Protein AF-0000000081110288 (afdb_homodimer)

Structure (mmCIF, N/CA/C/O backbone):
data_AF-0000000081110288-model_v1
#
loop_
_entity.id
_entity.type
_entity.pdbx_description
1 polymer 'NIPSNAP domain-containing protein'
#
loop_
_atom_site.group_PDB
_atom_site.id
_atom_site.type_symbol
_atom_site.label_atom_id
_atom_site.label_alt_id
_atom_site.label_comp_id
_atom_site.label_asym_id
_atom_site.label_entity_id
_atom_site.label_seq_id
_atom_site.pdbx_PDB_ins_code
_atom_site.Cartn_x
_atom_site.Cartn_y
_atom_site.Cartn_z
_atom_site.occupancy
_atom_site.B_iso_or_equiv
_atom_site.auth_seq_id
_atom_site.auth_comp_id
_atom_site.auth_asym_id
_atom_site.auth_atom_id
_atom_site.pdbx_PDB_model_num
ATOM 1 N N . MET A 1 1 ? -84.812 28.609 28.891 1 31.91 1 MET A N 1
ATOM 2 C CA . MET A 1 1 ? -83.5 28.922 29.422 1 31.91 1 MET A CA 1
ATOM 3 C C . MET A 1 1 ? -82.5 27.766 29.156 1 31.91 1 MET A C 1
ATOM 5 O O . MET A 1 1 ? -82.562 26.766 29.891 1 31.91 1 MET A O 1
ATOM 9 N N . GLN A 1 2 ? -82.312 27.375 27.797 1 31.3 2 GLN A N 1
ATOM 10 C CA . GLN A 1 2 ? -81.875 26.25 27 1 31.3 2 GLN A CA 1
ATOM 11 C C . GLN A 1 2 ? -80.375 25.984 27.234 1 31.3 2 GLN A C 1
ATOM 13 O O . GLN A 1 2 ? -79.625 26.891 27.516 1 31.3 2 GLN A O 1
ATOM 18 N N . PHE A 1 3 ? -80 24.656 27.484 1 33.16 3 PHE A N 1
ATOM 19 C CA . PHE A 1 3 ? -79.125 23.594 27.984 1 33.16 3 PHE A CA 1
ATOM 20 C C . PHE A 1 3 ? -77.938 23.406 27.062 1 33.16 3 PHE A C 1
ATOM 22 O O . PHE A 1 3 ? -77.125 22.5 27.266 1 33.16 3 PHE A O 1
ATOM 29 N N . GLN A 1 4 ? -77.625 24.375 26.125 1 34.06 4 GLN A N 1
ATOM 30 C CA . GLN A 1 4 ? -76.875 23.844 24.953 1 34.06 4 GLN A CA 1
ATOM 31 C C . GLN A 1 4 ? -75.438 23.578 25.281 1 34.06 4 GLN A C 1
ATOM 33 O O . GLN A 1 4 ? -74.562 24.375 24.938 1 34.06 4 GLN A O 1
ATOM 38 N N . THR A 1 5 ? -75.062 23.125 26.562 1 34.72 5 THR A N 1
ATOM 39 C CA . THR A 1 5 ? -73.625 23.391 26.719 1 34.72 5 THR A CA 1
ATOM 40 C C . THR A 1 5 ? -72.812 22.531 25.766 1 34.72 5 THR A C 1
ATOM 42 O O . THR A 1 5 ? -73.062 21.328 25.625 1 34.72 5 THR A O 1
ATOM 45 N N . VAL A 1 6 ? -71.875 23.078 24.922 1 31.52 6 VAL A N 1
ATOM 46 C CA . VAL A 1 6 ? -71 22.938 23.766 1 31.52 6 VAL A CA 1
ATOM 47 C C . VAL A 1 6 ? -69.812 22.062 24.109 1 31.52 6 VAL A C 1
ATOM 49 O O . VAL A 1 6 ? -69.062 21.672 23.234 1 31.52 6 VAL A O 1
ATOM 52 N N . ALA A 1 7 ? -69.5 21.484 25.375 1 31.69 7 ALA A N 1
ATOM 53 C CA . ALA A 1 7 ? -68.062 21.609 25.609 1 31.69 7 ALA A CA 1
ATOM 54 C C . ALA A 1 7 ? -67.312 20.516 24.875 1 31.69 7 ALA A C 1
ATOM 56 O O . ALA A 1 7 ? -67.25 19.375 25.328 1 31.69 7 ALA A O 1
ATOM 57 N N . SER A 1 8 ? -67.75 20 23.594 1 29.94 8 SER A N 1
ATOM 58 C CA . SER A 1 8 ? -67.25 18.656 23.234 1 29.94 8 SER A CA 1
ATOM 59 C C . SER A 1 8 ? -65.75 18.641 23.031 1 29.94 8 SER A C 1
ATOM 61 O O . SER A 1 8 ? -65.125 17.609 23.25 1 29.94 8 SER A O 1
ATOM 63 N N . LEU A 1 9 ? -65 19.734 22.531 1 31.53 9 LEU A N 1
ATOM 64 C CA . LEU A 1 9 ? -64.125 19.312 21.453 1 31.53 9 LEU A CA 1
ATOM 65 C C . LEU A 1 9 ? -62.812 18.766 22.031 1 31.53 9 LEU A C 1
ATOM 67 O O . LEU A 1 9 ? -62.062 19.5 22.688 1 31.53 9 LEU A O 1
ATOM 71 N N . LEU A 1 10 ? -62.812 17.531 22.75 1 28.86 10 LEU A N 1
ATOM 72 C CA . LEU A 1 10 ? -61.594 17.016 23.344 1 28.86 10 LEU A CA 1
ATOM 73 C C . LEU A 1 10 ? -60.5 16.812 22.281 1 28.86 10 LEU A C 1
ATOM 75 O O . LEU A 1 10 ? -60.688 16.016 21.359 1 28.86 10 LEU A O 1
ATOM 79 N N . CYS A 1 11 ? -59.75 17.891 21.969 1 29.97 11 CYS A N 1
ATOM 80 C CA . CYS A 1 11 ? -58.625 17.938 21.016 1 29.97 11 CYS A CA 1
ATOM 81 C C . CYS A 1 11 ? -57.5 17 21.453 1 29.97 11 CYS A C 1
ATOM 83 O O . CYS A 1 11 ? -56.812 17.266 22.422 1 29.97 11 CYS A O 1
ATOM 85 N N . ALA A 1 12 ? -57.781 15.711 21.953 1 30.34 12 ALA A N 1
ATOM 86 C CA . ALA A 1 12 ? -56.562 15.086 22.438 1 30.34 12 ALA A CA 1
ATOM 87 C C . ALA A 1 12 ? -55.5 15.078 21.344 1 30.34 12 ALA A C 1
ATOM 89 O O . ALA A 1 12 ? -55.781 14.711 20.188 1 30.34 12 ALA A O 1
ATOM 90 N N . THR A 1 13 ? -54.438 15.961 21.469 1 27.94 13 THR A N 1
ATOM 91 C CA . THR A 1 13 ? -53.156 16.219 20.797 1 27.94 13 THR A CA 1
ATOM 92 C C . THR A 1 13 ? -52.375 14.914 20.641 1 27.94 13 THR A C 1
ATOM 94 O O . THR A 1 13 ? -52.281 14.117 21.578 1 27.94 13 THR A O 1
ATOM 97 N N . ALA A 1 14 ? -52.406 14.258 19.406 1 31.86 14 ALA A N 1
ATOM 98 C CA . ALA A 1 14 ? -51.594 13.188 18.812 1 31.86 14 ALA A CA 1
ATOM 99 C C . ALA A 1 14 ? -50.094 13.438 19 1 31.86 14 ALA A C 1
ATOM 101 O O . ALA A 1 14 ? -49.531 14.344 18.391 1 31.86 14 ALA A O 1
ATOM 102 N N . SER A 1 15 ? -49.594 13.727 20.266 1 32.75 15 SER A N 1
ATOM 103 C CA . SER A 1 15 ? -48.156 13.961 20.234 1 32.75 15 SER A CA 1
ATOM 104 C C . SER A 1 15 ? -47.406 12.797 19.578 1 32.75 15 SER A C 1
ATOM 106 O O . SER A 1 15 ? -47.5 11.656 20.062 1 32.75 15 SER A O 1
ATOM 108 N N . LEU A 1 16 ? -47.438 12.633 18.172 1 32.12 16 LEU A N 1
ATOM 109 C CA . LEU A 1 16 ? -46.594 11.727 17.438 1 32.12 16 LEU A CA 1
ATOM 110 C C . LEU A 1 16 ? -45.125 11.844 17.906 1 32.12 16 LEU A C 1
ATOM 112 O O . LEU A 1 16 ? -44.531 12.922 17.844 1 32.12 16 LEU A O 1
ATOM 116 N N . PHE A 1 17 ? -44.812 11.234 19.109 1 33.5 17 PHE A N 1
ATOM 117 C CA . PHE A 1 17 ? -43.438 11.086 19.516 1 33.5 17 PHE A CA 1
ATOM 118 C C . PHE A 1 17 ? -42.594 10.555 18.359 1 33.5 17 PHE A C 1
ATOM 120 O O . PHE A 1 17 ? -42.938 9.539 17.75 1 33.5 17 PHE A O 1
ATOM 127 N N . SER A 1 18 ? -42.094 11.531 17.469 1 31.44 18 SER A N 1
ATOM 128 C CA . SER A 1 18 ? -41.062 11.258 16.484 1 31.44 18 SER A CA 1
ATOM 129 C C . SER A 1 18 ? -39.906 10.445 17.094 1 31.44 18 SER A C 1
ATOM 131 O O . SER A 1 18 ? -39.312 10.859 18.078 1 31.44 18 SER A O 1
ATOM 133 N N . GLN A 1 19 ? -40.031 9.102 17.172 1 31.42 19 GLN A N 1
ATOM 134 C CA . GLN A 1 19 ? -38.844 8.297 17.531 1 31.42 19 GLN A CA 1
ATOM 135 C C . GLN A 1 19 ? -37.594 8.781 16.797 1 31.42 19 GLN A C 1
ATOM 137 O O . GLN A 1 19 ? -37.656 9.07 15.602 1 31.42 19 GLN A O 1
ATOM 142 N N . PRO A 1 20 ? -36.656 9.461 17.562 1 31.17 20 PRO A N 1
ATOM 143 C CA . PRO A 1 20 ? -35.375 9.781 16.906 1 31.17 20 PRO A CA 1
ATOM 144 C C . PRO A 1 20 ? -34.875 8.648 16 1 31.17 20 PRO A C 1
ATOM 146 O O . PRO A 1 20 ? -35.156 7.477 16.281 1 31.17 20 PRO A O 1
ATOM 149 N N . ALA A 1 21 ? -34.812 8.836 14.695 1 26.53 21 ALA A N 1
ATOM 150 C CA . ALA A 1 21 ? -34.062 8.062 13.695 1 26.53 21 ALA A CA 1
ATOM 151 C C . ALA A 1 21 ? -32.75 7.516 14.258 1 26.53 21 ALA A C 1
ATOM 153 O O . ALA A 1 21 ? -31.984 8.266 14.852 1 26.53 21 ALA A O 1
ATOM 154 N N . LYS A 1 22 ? -32.656 6.258 14.602 1 27.16 22 LYS A N 1
ATOM 155 C CA . LYS A 1 22 ? -31.438 5.508 14.797 1 27.16 22 LYS A CA 1
ATOM 156 C C . LYS A 1 22 ? -30.375 5.918 13.789 1 27.16 22 LYS A C 1
ATOM 158 O O . LYS A 1 22 ? -30.578 5.812 12.578 1 27.16 22 LYS A O 1
ATOM 163 N N . ALA A 1 23 ? -29.531 6.934 14.148 1 27.45 23 ALA A N 1
ATOM 164 C CA . ALA A 1 23 ? -28.281 7.18 13.438 1 27.45 23 ALA A CA 1
ATOM 165 C C . ALA A 1 23 ? -27.688 5.883 12.891 1 27.45 23 ALA A C 1
ATOM 167 O O . ALA A 1 23 ? -27.422 4.941 13.648 1 27.45 23 ALA A O 1
ATOM 168 N N . GLN A 1 24 ? -28.094 5.496 11.781 1 26.45 24 GLN A N 1
ATOM 169 C CA . GLN A 1 24 ? -27.438 4.441 11.008 1 26.45 24 GLN A CA 1
ATOM 170 C C . GLN A 1 24 ? -25.922 4.52 11.141 1 26.45 24 GLN A C 1
ATOM 172 O O . GLN A 1 24 ? -25.328 5.562 10.859 1 26.45 24 GLN A O 1
ATOM 177 N N . ASP A 1 25 ? -25.312 3.787 12.102 1 28.88 25 ASP A N 1
ATOM 178 C CA . ASP A 1 25 ? -23.891 3.461 12.203 1 28.88 25 ASP A CA 1
ATOM 179 C C . ASP A 1 25 ? -23.281 3.221 10.82 1 28.88 25 ASP A C 1
ATOM 181 O O . ASP A 1 25 ? -23.5 2.172 10.219 1 28.88 25 ASP A O 1
ATOM 185 N N . THR A 1 26 ? -23.547 4.07 9.828 1 30.44 26 THR A N 1
ATOM 186 C CA . THR A 1 26 ? -22.766 4.016 8.594 1 30.44 26 THR A CA 1
ATOM 187 C C . THR A 1 26 ? -21.328 3.592 8.883 1 30.44 26 THR A C 1
ATOM 189 O O . THR A 1 26 ? -20.484 4.426 9.211 1 30.44 26 THR A O 1
ATOM 192 N N . SER A 1 27 ? -21.172 2.631 9.742 1 32.34 27 SER A N 1
ATOM 193 C CA . SER A 1 27 ? -19.891 1.954 9.852 1 32.34 27 SER A CA 1
ATOM 194 C C . SER A 1 27 ? -19.234 1.782 8.477 1 32.34 27 SER A C 1
ATOM 196 O O . SER A 1 27 ? -19.812 1.148 7.59 1 32.34 27 SER A O 1
ATOM 198 N N . SER A 1 28 ? -18.656 2.73 7.844 1 35.66 28 SER A N 1
ATOM 199 C CA . SER A 1 28 ? -17.672 2.619 6.766 1 35.66 28 SER A CA 1
ATOM 200 C C . SER A 1 28 ? -17.062 1.221 6.707 1 35.66 28 SER A C 1
ATOM 202 O O . SER A 1 28 ? -16.5 0.744 7.691 1 35.66 28 SER A O 1
ATOM 204 N N . ALA A 1 29 ? -17.578 0.23 6.012 1 34.69 29 ALA A N 1
ATOM 205 C CA . ALA A 1 29 ? -17.297 -1.163 5.68 1 34.69 29 ALA A CA 1
ATOM 206 C C . ALA A 1 29 ? -15.789 -1.416 5.617 1 34.69 29 ALA A C 1
ATOM 208 O O . ALA A 1 29 ? -15.344 -2.393 5.012 1 34.69 29 ALA A O 1
ATOM 209 N N . ILE A 1 30 ? -14.961 -0.402 5.355 1 39.44 30 ILE A N 1
ATOM 210 C CA . ILE A 1 30 ? -13.625 -0.962 5.531 1 39.44 30 ILE A CA 1
ATOM 211 C C . ILE A 1 30 ? -13.602 -1.858 6.77 1 39.44 30 ILE A C 1
ATOM 213 O O . ILE A 1 30 ? -13.938 -1.419 7.871 1 39.44 30 ILE A O 1
ATOM 217 N N . GLY A 1 31 ? -13.758 -3.178 6.586 1 38.78 31 GLY A N 1
ATOM 218 C CA . GLY A 1 31 ? -13.617 -4.199 7.613 1 38.78 31 GLY A CA 1
ATOM 219 C C . GLY A 1 31 ? -12.766 -3.756 8.789 1 38.78 31 GLY A C 1
ATOM 220 O O . G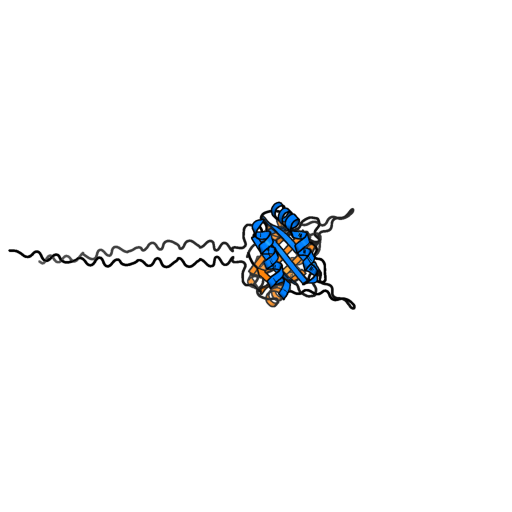LY A 1 31 ? -12.102 -2.717 8.719 1 38.78 31 GLY A O 1
ATOM 221 N N . ASN A 1 32 ? -12.773 -4.688 9.859 1 41.25 32 ASN A N 1
ATOM 222 C CA . ASN A 1 32 ? -12.109 -4.785 11.148 1 41.25 32 ASN A CA 1
ATOM 223 C C . ASN A 1 32 ? -10.648 -4.34 11.07 1 41.25 32 ASN A C 1
ATOM 225 O O . ASN A 1 32 ? -9.93 -4.727 10.148 1 41.25 32 ASN A O 1
ATOM 229 N N . VAL A 1 33 ? -10.117 -3.396 11.539 1 44.41 33 VAL A N 1
ATOM 230 C CA . VAL A 1 33 ? -8.836 -3.035 12.148 1 44.41 33 VAL A CA 1
ATOM 231 C C . VAL A 1 33 ? -8.125 -4.293 12.633 1 44.41 33 VAL A C 1
ATOM 233 O O . VAL A 1 33 ? -8.727 -5.145 13.297 1 44.41 33 VAL A O 1
ATOM 236 N N . GLY A 1 34 ? -7.188 -4.648 11.922 1 57 34 GLY A N 1
ATOM 237 C CA . GLY A 1 34 ? -6.219 -5.656 12.336 1 57 34 GLY A CA 1
ATOM 238 C C . GLY A 1 34 ? -6.102 -6.809 11.352 1 57 34 GLY A C 1
ATOM 239 O O . GLY A 1 34 ? -5.707 -7.914 11.727 1 57 34 GLY A O 1
ATOM 240 N N . ASP A 1 35 ? -6.582 -6.449 10.078 1 78.38 35 ASP A N 1
ATOM 241 C CA . ASP A 1 35 ? -6.543 -7.555 9.133 1 78.38 35 ASP A CA 1
ATOM 242 C C . ASP A 1 35 ? -5.137 -7.754 8.578 1 78.38 35 ASP A C 1
ATOM 244 O O . ASP A 1 35 ? -4.445 -6.785 8.25 1 78.38 35 ASP A O 1
ATOM 248 N N . TRP A 1 36 ? -4.766 -8.953 8.734 1 94 36 TRP A N 1
ATOM 249 C CA . TRP A 1 36 ? -3.514 -9.398 8.133 1 94 36 TRP A CA 1
ATOM 250 C C . TRP A 1 36 ? -3.598 -9.375 6.609 1 94 36 TRP A C 1
ATOM 252 O O . TRP A 1 36 ? -4.656 -9.641 6.039 1 94 36 TRP A O 1
ATOM 262 N N . PHE A 1 37 ? -2.479 -8.914 5.98 1 96.44 37 PHE A N 1
ATOM 263 C CA . PHE A 1 37 ? -2.453 -8.969 4.523 1 96.44 37 PHE A CA 1
ATOM 264 C C . PHE A 1 37 ? -1.075 -9.383 4.02 1 96.44 37 PHE A C 1
ATOM 266 O O . PHE A 1 37 ? -0.078 -9.234 4.727 1 96.44 37 PHE A O 1
ATOM 273 N N . SER A 1 38 ? -1.078 -10.016 2.871 1 96.56 38 SER A N 1
ATOM 274 C CA . SER A 1 38 ? 0.112 -10.148 2.037 1 96.56 38 SER A CA 1
ATOM 275 C C . SER A 1 38 ? 0.165 -9.062 0.972 1 96.56 38 SER A C 1
ATOM 277 O O . SER A 1 38 ? -0.812 -8.836 0.255 1 96.56 38 SER A O 1
ATOM 279 N N . MET A 1 39 ? 1.271 -8.406 0.932 1 97.38 39 MET A N 1
ATOM 280 C CA . MET A 1 39 ? 1.494 -7.34 -0.043 1 97.38 39 MET A CA 1
ATOM 281 C C . MET A 1 39 ? 2.449 -7.801 -1.14 1 97.38 39 MET A C 1
ATOM 283 O O . MET A 1 39 ? 3.586 -8.18 -0.857 1 97.38 39 MET A O 1
ATOM 287 N N . VAL A 1 40 ? 1.951 -7.805 -2.377 1 98.06 40 VAL A N 1
ATOM 288 C CA . VAL A 1 40 ? 2.758 -8.133 -3.547 1 98.06 40 VAL A CA 1
ATOM 289 C C . VAL A 1 40 ? 3.027 -6.875 -4.363 1 98.06 40 VAL A C 1
ATOM 291 O O . VAL A 1 40 ? 2.096 -6.145 -4.711 1 98.06 40 VAL A O 1
ATOM 294 N N . VAL A 1 41 ? 4.348 -6.66 -4.645 1 98.12 41 VAL A N 1
ATOM 295 C CA . VAL A 1 41 ? 4.695 -5.441 -5.363 1 98.12 41 VAL A CA 1
ATOM 296 C C . VAL A 1 41 ? 5.457 -5.789 -6.641 1 98.12 41 VAL A C 1
ATOM 298 O O . VAL A 1 41 ? 6.309 -6.684 -6.637 1 98.12 41 VAL A O 1
ATOM 301 N N . TYR A 1 42 ? 5.117 -5.102 -7.754 1 98.38 42 TYR A N 1
ATOM 302 C CA . TYR A 1 42 ? 5.793 -5.344 -9.023 1 98.38 42 TYR A CA 1
ATOM 303 C C . TYR A 1 42 ? 6.727 -4.191 -9.375 1 98.38 42 TYR A C 1
ATOM 305 O O . TYR A 1 42 ? 6.273 -3.076 -9.641 1 98.38 42 TYR A O 1
ATOM 313 N N . PRO A 1 43 ? 7.984 -4.508 -9.422 1 97.44 43 PRO A N 1
ATOM 314 C CA . PRO A 1 43 ? 8.969 -3.451 -9.656 1 97.44 43 PRO A CA 1
ATOM 315 C C . PRO A 1 43 ? 8.75 -2.727 -10.984 1 97.44 43 PRO A C 1
ATOM 317 O O . PRO A 1 43 ? 8.336 -3.346 -11.969 1 97.44 43 PRO A O 1
ATOM 320 N N . GLN A 1 44 ? 9.023 -1.465 -10.938 1 96.62 44 GLN A N 1
ATOM 321 C CA . GLN A 1 44 ? 8.984 -0.585 -12.102 1 96.62 44 GLN A CA 1
ATOM 322 C C . GLN A 1 44 ? 10.383 -0.103 -12.477 1 96.62 44 GLN A C 1
ATOM 324 O O . GLN A 1 44 ? 11.023 0.606 -11.703 1 96.62 44 GLN A O 1
ATOM 329 N N . ILE A 1 45 ? 10.805 -0.527 -13.578 1 94.25 45 ILE A N 1
ATOM 330 C CA . ILE A 1 45 ? 12.133 -0.187 -14.07 1 94.25 45 ILE A CA 1
ATOM 331 C C . ILE A 1 45 ? 12.023 0.496 -15.43 1 94.25 45 ILE A C 1
ATOM 333 O O . ILE A 1 45 ? 11.422 -0.049 -16.359 1 94.25 45 ILE A O 1
ATOM 337 N N . HIS A 1 46 ? 12.516 1.717 -15.492 1 93 46 HIS A N 1
ATOM 338 C CA . HIS A 1 46 ? 12.617 2.469 -16.734 1 93 46 HIS A CA 1
ATOM 339 C C . HIS A 1 46 ? 14 3.104 -16.891 1 93 46 HIS A C 1
ATOM 341 O O . HIS A 1 46 ? 14.336 4.039 -16.156 1 93 46 HIS A O 1
ATOM 347 N N . ASN A 1 47 ? 14.703 2.561 -17.719 1 92.06 47 ASN A N 1
ATOM 348 C CA . ASN A 1 47 ? 15.992 3.174 -18.047 1 92.06 47 ASN A CA 1
ATOM 349 C C . ASN A 1 47 ? 16.297 3.1 -19.531 1 92.06 47 ASN A C 1
ATOM 351 O O . ASN A 1 47 ? 15.406 2.797 -20.344 1 92.06 47 ASN A O 1
ATOM 355 N N . GLU A 1 48 ? 17.562 3.516 -19.969 1 93.12 48 GLU A N 1
ATOM 356 C CA . GLU A 1 48 ? 17.906 3.678 -21.375 1 93.12 48 GLU A CA 1
ATOM 357 C C . GLU A 1 48 ? 17.797 2.354 -22.125 1 93.12 48 GLU A C 1
ATOM 359 O O . GLU A 1 48 ? 17.469 2.334 -23.312 1 93.12 48 GLU A O 1
ATOM 364 N N . THR A 1 49 ? 17.891 1.231 -21.469 1 94.94 49 THR A N 1
ATOM 365 C CA . THR A 1 49 ? 18.031 -0.038 -22.172 1 94.94 49 THR A CA 1
ATOM 366 C C . THR A 1 49 ? 16.906 -1 -21.781 1 94.94 49 THR A C 1
ATOM 368 O O . THR A 1 49 ? 16.766 -2.061 -22.391 1 94.94 49 THR A O 1
ATOM 371 N N . TYR A 1 50 ? 16.219 -0.593 -20.766 1 94.75 50 TYR A N 1
ATOM 372 C CA . TYR A 1 50 ? 15.258 -1.578 -20.266 1 94.75 50 TYR A CA 1
ATOM 373 C C . TYR A 1 50 ? 14.008 -0.899 -19.719 1 94.75 50 TYR A C 1
ATOM 375 O O . TYR A 1 50 ? 14.102 0.115 -19.016 1 94.75 50 TYR A O 1
ATOM 383 N N . ASP A 1 51 ? 12.797 -1.452 -20.109 1 96.19 51 ASP A N 1
ATOM 384 C CA . ASP A 1 51 ? 11.508 -1.07 -19.547 1 96.19 51 ASP A CA 1
ATOM 385 C C . ASP A 1 51 ? 10.75 -2.293 -19.031 1 96.19 51 ASP A C 1
ATOM 387 O O . ASP A 1 51 ? 10.453 -3.213 -19.797 1 96.19 51 ASP A O 1
ATOM 391 N N . SER A 1 52 ? 10.516 -2.271 -17.766 1 97.38 52 SER A N 1
ATOM 392 C CA . SER A 1 52 ? 9.664 -3.342 -17.266 1 97.38 52 SER A CA 1
ATOM 393 C C . SER A 1 52 ? 8.258 -3.256 -17.844 1 97.38 52 SER A C 1
ATOM 395 O O . SER A 1 52 ? 7.797 -2.174 -18.203 1 97.38 52 SER A O 1
ATOM 397 N N . THR A 1 53 ? 7.621 -4.406 -17.969 1 97.19 53 THR A N 1
ATOM 398 C CA . THR A 1 53 ? 6.262 -4.445 -18.5 1 97.19 53 THR A CA 1
ATOM 399 C C . THR A 1 53 ? 5.316 -5.117 -17.5 1 97.19 53 THR A C 1
ATOM 401 O O . THR A 1 53 ? 5.738 -5.949 -16.703 1 97.19 53 THR A O 1
ATOM 404 N N . PHE A 1 54 ? 4.105 -4.703 -17.641 1 98.12 54 PHE A N 1
ATOM 405 C CA . PHE A 1 54 ? 3.035 -5.289 -16.844 1 98.12 54 PHE A CA 1
ATOM 406 C C . PHE A 1 54 ? 1.725 -5.301 -17.625 1 98.12 54 PHE A C 1
ATOM 408 O O . PHE A 1 54 ? 1.238 -4.25 -18.047 1 98.12 54 PHE A O 1
ATOM 415 N N . ASN A 1 55 ? 1.118 -6.461 -17.734 1 98.5 55 ASN A N 1
ATOM 416 C CA . ASN A 1 55 ? -0.165 -6.621 -18.406 1 98.5 55 ASN A CA 1
ATOM 417 C C . ASN A 1 55 ? -1.328 -6.566 -17.422 1 98.5 55 ASN A C 1
ATOM 419 O O . ASN A 1 55 ? -1.797 -7.605 -16.953 1 98.5 55 ASN A O 1
ATOM 423 N N . MET A 1 56 ? -1.808 -5.395 -17.25 1 97.62 56 MET A N 1
ATOM 424 C CA . MET A 1 56 ? -2.834 -5.172 -16.234 1 97.62 56 MET A CA 1
ATOM 425 C C . MET A 1 56 ? -4.137 -5.863 -16.625 1 97.62 56 MET A C 1
ATOM 427 O O . MET A 1 56 ? -4.852 -6.375 -15.758 1 97.62 56 MET A O 1
ATOM 431 N N . ASP A 1 57 ? -4.477 -5.828 -17.875 1 97.69 57 ASP A N 1
ATOM 432 C CA . ASP A 1 57 ? -5.719 -6.465 -18.312 1 97.69 57 ASP A CA 1
ATOM 433 C C . ASP A 1 57 ? -5.734 -7.945 -17.938 1 97.69 57 ASP A C 1
ATOM 435 O O . ASP A 1 57 ? -6.68 -8.422 -17.297 1 97.69 57 ASP A O 1
ATOM 439 N N . TYR A 1 58 ? -4.703 -8.602 -18.281 1 98.38 58 TYR A N 1
ATOM 440 C CA . TYR A 1 58 ? -4.609 -10.016 -17.922 1 98.38 58 TYR A CA 1
ATOM 441 C C . TYR A 1 58 ? -4.617 -10.203 -16.406 1 98.38 58 TYR A C 1
ATOM 443 O O . TYR A 1 58 ? -5.316 -11.07 -15.891 1 98.38 58 TYR A O 1
ATOM 451 N N . TYR A 1 59 ? -3.824 -9.391 -15.766 1 98.31 59 TYR A N 1
ATOM 452 C CA . TYR A 1 59 ? -3.664 -9.516 -14.32 1 98.31 59 TYR A CA 1
ATOM 453 C C . TYR A 1 59 ? -4.996 -9.32 -13.609 1 98.31 59 TYR A C 1
ATOM 455 O O . TYR A 1 59 ? -5.387 -10.141 -12.773 1 98.31 59 TYR A O 1
ATOM 463 N N . SER A 1 60 ? -5.746 -8.312 -13.93 1 97.25 60 SER A N 1
ATOM 464 C CA . SER A 1 60 ? -6.969 -7.949 -13.219 1 97.25 60 SER A CA 1
ATOM 465 C C . SER A 1 60 ? -8.133 -8.836 -13.641 1 97.25 60 SER A C 1
ATOM 467 O O . SER A 1 60 ? -9.031 -9.109 -12.836 1 97.25 60 SER A O 1
ATOM 469 N N . GLN A 1 61 ? -8.109 -9.312 -14.812 1 97.38 61 GLN A N 1
ATOM 470 C CA . GLN A 1 61 ? -9.297 -10 -15.328 1 97.38 61 GLN A CA 1
ATOM 471 C C . GLN A 1 61 ? -9.133 -11.516 -15.266 1 97.38 61 GLN A C 1
ATOM 473 O O . GLN A 1 61 ? -10.117 -12.25 -15.281 1 97.38 61 GLN A O 1
ATOM 478 N N . GLN A 1 62 ? -7.906 -11.977 -15.18 1 97.88 62 GLN A N 1
ATOM 479 C CA . GLN A 1 62 ? -7.68 -13.414 -15.227 1 97.88 62 GLN A CA 1
ATOM 480 C C . GLN A 1 62 ? -6.84 -13.875 -14.031 1 97.88 62 GLN A C 1
ATOM 482 O O . GLN A 1 62 ? -7.289 -14.703 -13.234 1 97.88 62 GLN A O 1
ATOM 487 N N . GLN A 1 63 ? -5.715 -13.289 -13.867 1 98.44 63 GLN A N 1
ATOM 488 C CA . GLN A 1 63 ? -4.766 -13.789 -12.875 1 98.44 63 GLN A CA 1
ATOM 489 C C . GLN A 1 63 ? -5.344 -13.688 -11.461 1 98.44 63 GLN A C 1
ATOM 491 O O . GLN A 1 63 ? -5.402 -14.68 -10.734 1 98.44 63 GLN A O 1
ATOM 496 N N . MET A 1 64 ? -5.801 -12.516 -11.109 1 97.94 64 MET A N 1
ATOM 497 C CA . MET A 1 64 ? -6.23 -12.32 -9.734 1 97.94 64 MET A CA 1
ATOM 498 C C . MET A 1 64 ? -7.535 -13.055 -9.461 1 97.94 64 MET A C 1
ATOM 500 O O . MET A 1 64 ? -7.691 -13.688 -8.414 1 97.94 64 MET A O 1
ATOM 504 N N . PRO A 1 65 ? -8.523 -13.039 -10.352 1 98.06 65 PRO A N 1
ATOM 505 C CA . PRO A 1 65 ? -9.703 -13.867 -10.117 1 98.06 65 PRO A CA 1
ATOM 506 C C . PRO A 1 65 ? -9.375 -15.352 -9.984 1 98.06 65 PRO A C 1
ATOM 508 O O . PRO A 1 65 ? -9.969 -16.047 -9.164 1 98.06 65 PRO A O 1
ATOM 511 N N . TRP A 1 66 ? -8.453 -15.766 -10.758 1 98.44 66 TRP A N 1
ATOM 512 C CA . TRP A 1 66 ? -8.016 -17.156 -10.664 1 98.44 66 TRP A CA 1
ATOM 513 C C . TRP A 1 66 ? -7.375 -17.438 -9.312 1 98.44 66 TRP A C 1
ATOM 515 O O . TRP A 1 66 ? -7.723 -18.422 -8.641 1 98.44 66 TRP A O 1
ATOM 525 N N . ILE A 1 67 ? -6.465 -16.625 -8.828 1 98.44 67 ILE A N 1
ATOM 526 C CA . ILE A 1 67 ? -5.824 -16.781 -7.523 1 98.44 67 ILE A CA 1
ATOM 527 C C . ILE A 1 67 ? -6.887 -16.781 -6.426 1 98.44 67 ILE A C 1
ATOM 529 O O . ILE A 1 67 ? -6.828 -17.609 -5.504 1 98.44 67 ILE A O 1
ATOM 533 N N . TYR A 1 68 ? -7.805 -15.891 -6.574 1 97.19 68 TYR A N 1
ATOM 534 C CA . TYR A 1 68 ? -8.867 -15.836 -5.578 1 97.19 68 TYR A CA 1
ATOM 535 C C . TYR A 1 68 ? -9.641 -17.156 -5.539 1 97.19 68 TYR A C 1
ATOM 537 O O . TYR A 1 68 ? -9.961 -17.656 -4.461 1 97.19 68 TYR A O 1
ATOM 545 N N . SER A 1 69 ? -9.93 -17.688 -6.688 1 98 69 SER A N 1
ATOM 546 C CA . SER A 1 69 ? -10.656 -18.938 -6.742 1 98 69 SER A CA 1
ATOM 547 C C . SER A 1 69 ? -9.875 -20.062 -6.07 1 98 69 SER A C 1
ATOM 549 O O . SER A 1 69 ? -10.461 -20.969 -5.461 1 98 69 SER A O 1
ATOM 551 N N . LEU A 1 70 ? -8.586 -20.016 -6.141 1 98.19 70 LEU A N 1
ATOM 552 C CA . LEU A 1 70 ? -7.727 -21.031 -5.531 1 98.19 70 LEU A CA 1
ATOM 553 C C . LEU A 1 70 ? -7.645 -20.828 -4.023 1 98.19 70 LEU A C 1
ATOM 555 O O . LEU A 1 70 ? -7.59 -21.812 -3.266 1 98.19 70 LEU A O 1
ATOM 559 N N . TRP A 1 71 ? -7.66 -19.594 -3.525 1 97.94 71 TRP A N 1
ATOM 560 C CA . TRP A 1 71 ? -7.227 -19.312 -2.16 1 97.94 71 TRP A CA 1
ATOM 561 C C . TRP A 1 71 ? -8.414 -18.969 -1.269 1 97.94 71 TRP A C 1
ATOM 563 O O . TRP A 1 71 ? -8.305 -18.969 -0.041 1 97.94 71 TRP A O 1
ATOM 573 N N . GLU A 1 72 ? -9.562 -18.734 -1.863 1 97.12 72 GLU A N 1
ATOM 574 C CA . GLU A 1 72 ? -10.758 -18.5 -1.061 1 97.12 72 GLU A CA 1
ATOM 575 C C . GLU A 1 72 ? -11.031 -19.656 -0.11 1 97.12 72 GLU A C 1
ATOM 577 O O . GLU A 1 72 ? -11.336 -19.453 1.064 1 97.12 72 GLU A O 1
ATOM 582 N N . PRO A 1 73 ? -10.867 -20.828 -0.557 1 98.19 73 PRO A N 1
ATOM 583 C CA . PRO A 1 73 ? -11.094 -21.953 0.357 1 98.19 73 PRO A CA 1
ATOM 584 C C . PRO A 1 73 ? -10.117 -21.953 1.536 1 98.19 73 PRO A C 1
ATOM 586 O O . PRO A 1 73 ? -10.375 -22.625 2.547 1 98.19 73 PRO A O 1
ATOM 589 N N . PHE A 1 74 ? -9 -21.328 1.428 1 97.75 74 PHE A N 1
ATOM 590 C CA . PHE A 1 74 ? -8.016 -21.266 2.498 1 97.75 74 PHE A CA 1
ATOM 591 C C . PHE A 1 74 ? -8.258 -20.047 3.381 1 97.75 74 PHE A C 1
ATOM 593 O O . PHE A 1 74 ? -7.488 -19.781 4.309 1 97.75 74 PHE A O 1
ATOM 600 N N . GLY A 1 75 ? -9.289 -19.188 3.014 1 96 75 GLY A N 1
ATOM 601 C CA . GLY A 1 75 ? -9.664 -18.094 3.896 1 96 75 GLY A CA 1
ATOM 602 C C . GLY A 1 75 ? -9.375 -16.734 3.307 1 96 75 GLY A C 1
ATOM 603 O O . GLY A 1 75 ? -9.492 -15.711 3.994 1 96 75 GLY A O 1
ATOM 604 N N . MET A 1 76 ? -8.922 -16.703 2.094 1 95.69 76 MET A N 1
ATOM 605 C CA . MET A 1 76 ? -8.742 -15.383 1.495 1 95.69 76 MET A CA 1
ATOM 606 C C . MET A 1 76 ? -10.055 -14.609 1.476 1 95.69 76 MET A C 1
ATOM 608 O O . MET A 1 76 ? -11.07 -15.117 1.007 1 95.69 76 MET A O 1
ATOM 612 N N . LYS A 1 77 ? -9.953 -13.344 1.92 1 94.06 77 LYS A N 1
ATOM 613 C CA . LYS A 1 77 ? -11.156 -12.531 2.084 1 94.06 77 LYS A CA 1
ATOM 614 C C . LYS A 1 77 ? -11.367 -11.617 0.88 1 94.06 77 LYS A C 1
ATOM 616 O O . LYS A 1 77 ? -12.492 -11.172 0.62 1 94.06 77 LYS A O 1
ATOM 621 N N . GLY A 1 78 ? -10.336 -11.312 0.211 1 94.38 78 GLY A N 1
ATOM 622 C CA . GLY A 1 78 ? -10.367 -10.391 -0.915 1 94.38 78 GLY A CA 1
ATOM 623 C C . GLY A 1 78 ? -9.008 -9.82 -1.257 1 94.38 78 GLY A C 1
ATOM 624 O O . GLY A 1 78 ? -7.988 -10.266 -0.722 1 94.38 78 GLY A O 1
ATOM 625 N N . TYR A 1 79 ? -9.039 -8.945 -2.23 1 94.56 79 TYR A N 1
ATOM 626 C CA . TYR A 1 79 ? -7.805 -8.312 -2.666 1 94.56 79 TYR A CA 1
ATOM 627 C C . TYR A 1 79 ? -8.07 -6.918 -3.211 1 94.56 79 TYR A C 1
ATOM 629 O O . TYR A 1 79 ? -9.203 -6.586 -3.562 1 94.56 79 TYR A O 1
ATOM 637 N N . THR A 1 80 ? -7.082 -6.129 -3.184 1 93.19 80 THR A N 1
ATOM 638 C CA . THR A 1 80 ? -7.062 -4.812 -3.809 1 93.19 80 THR A CA 1
ATOM 639 C C . THR A 1 80 ? -5.871 -4.676 -4.75 1 93.19 80 THR A C 1
ATOM 641 O O . THR A 1 80 ? -4.762 -5.102 -4.422 1 93.19 80 THR A O 1
ATOM 644 N N . ILE A 1 81 ? -6.125 -4.152 -5.941 1 95.94 81 ILE A N 1
ATOM 645 C CA . ILE A 1 81 ? -5.086 -3.809 -6.902 1 95.94 81 ILE A CA 1
ATOM 646 C C . ILE A 1 81 ? -4.953 -2.289 -7 1 95.94 81 ILE A C 1
ATOM 648 O O . ILE A 1 81 ? -5.938 -1.59 -7.25 1 95.94 81 ILE A O 1
ATOM 652 N N . THR A 1 82 ? -3.75 -1.824 -6.793 1 95.62 82 THR A N 1
ATOM 653 C CA . THR A 1 82 ? -3.469 -0.405 -6.977 1 95.62 82 THR A CA 1
ATOM 654 C C . THR A 1 82 ? -2.35 -0.202 -7.996 1 95.62 82 THR A C 1
ATOM 656 O O . THR A 1 82 ? -1.479 -1.062 -8.148 1 95.62 82 THR A O 1
ATOM 659 N N . THR A 1 83 ? -2.412 0.952 -8.719 1 96.56 83 THR A N 1
ATOM 660 C CA . THR A 1 83 ? -1.367 1.338 -9.656 1 96.56 83 THR A CA 1
ATOM 661 C C . THR A 1 83 ? -0.67 2.615 -9.195 1 96.56 83 THR A C 1
ATOM 663 O O . THR A 1 83 ? -1.291 3.477 -8.57 1 96.56 83 THR A O 1
ATOM 666 N N . LEU A 1 84 ? 0.624 2.664 -9.461 1 97.06 84 LEU A N 1
ATOM 667 C CA . LEU A 1 84 ? 1.418 3.828 -9.086 1 97.06 84 LEU A CA 1
ATOM 668 C C . LEU A 1 84 ? 1.978 4.527 -10.32 1 97.06 84 LEU A C 1
ATOM 670 O O . LEU A 1 84 ? 2.062 3.926 -11.398 1 97.06 84 LEU A O 1
ATOM 674 N N . GLY A 1 85 ? 2.301 5.785 -10.141 1 94.5 85 GLY A N 1
ATOM 675 C CA . GLY A 1 85 ? 2.875 6.566 -11.219 1 94.5 85 GLY A CA 1
ATOM 676 C C . GLY A 1 85 ? 4.277 6.129 -11.594 1 94.5 85 GLY A C 1
ATOM 677 O O . GLY A 1 85 ? 4.879 5.301 -10.906 1 94.5 85 GLY A O 1
ATOM 678 N N . LEU A 1 86 ? 4.84 6.742 -12.617 1 91.12 86 LEU A N 1
ATOM 679 C CA . LEU A 1 86 ? 6.098 6.32 -13.219 1 91.12 86 LEU A CA 1
ATOM 680 C C . LEU A 1 86 ? 7.273 6.629 -12.297 1 91.12 86 LEU A C 1
ATOM 682 O O . LEU A 1 86 ? 8.344 6.035 -12.438 1 91.12 86 LEU A O 1
ATOM 686 N N . ASP A 1 87 ? 7.121 7.527 -11.375 1 93 87 ASP A N 1
ATOM 687 C CA . ASP A 1 87 ? 8.219 7.922 -10.492 1 93 87 ASP A CA 1
ATOM 688 C C . ASP A 1 87 ? 8.328 6.977 -9.297 1 93 87 ASP A C 1
ATOM 690 O O . ASP A 1 87 ? 9.289 7.051 -8.531 1 93 87 ASP A O 1
ATOM 694 N N . ALA A 1 88 ? 7.402 6.098 -9.156 1 96.31 88 ALA A N 1
ATOM 695 C CA . ALA A 1 88 ? 7.398 5.152 -8.039 1 96.31 88 ALA A CA 1
ATOM 696 C C . ALA A 1 88 ? 8.273 3.941 -8.352 1 96.31 88 ALA A C 1
ATOM 698 O O . ALA A 1 88 ? 8.477 3.592 -9.516 1 96.31 88 ALA A O 1
ATOM 699 N N . PRO A 1 89 ? 8.781 3.266 -7.281 1 96.5 89 PRO A N 1
ATOM 700 C CA . PRO A 1 89 ? 9.609 2.076 -7.504 1 96.5 89 PRO A CA 1
ATOM 701 C C . PRO A 1 89 ? 8.789 0.865 -7.949 1 96.5 89 PRO A C 1
ATOM 703 O O . PRO A 1 89 ? 9.352 -0.122 -8.43 1 96.5 89 PRO A O 1
ATOM 706 N N . TYR A 1 90 ? 7.523 0.953 -7.773 1 97.75 90 TYR A N 1
ATOM 707 C CA . TYR A 1 90 ? 6.617 -0.12 -8.164 1 97.75 90 TYR A CA 1
ATOM 708 C C . TYR A 1 90 ? 5.523 0.4 -9.094 1 97.75 90 TYR A C 1
ATOM 710 O O . TYR A 1 90 ? 5.113 1.557 -8.984 1 97.75 90 TYR A O 1
ATOM 718 N N . SER A 1 91 ? 5.082 -0.463 -9.984 1 97.56 91 SER A N 1
ATOM 719 C CA . SER A 1 91 ? 3.992 -0.081 -10.875 1 97.56 91 SER A CA 1
ATOM 720 C C . SER A 1 91 ? 2.643 -0.527 -10.328 1 97.56 91 SER A C 1
ATOM 722 O O . SER A 1 91 ? 1.632 0.152 -10.516 1 97.56 91 SER A O 1
ATOM 724 N N . VAL A 1 92 ? 2.668 -1.689 -9.719 1 98 92 VAL A N 1
ATOM 725 C CA . VAL A 1 92 ? 1.452 -2.305 -9.188 1 98 92 VAL A CA 1
ATOM 726 C C . VAL A 1 92 ? 1.699 -2.807 -7.77 1 98 92 VAL A C 1
ATOM 728 O O . VAL A 1 92 ? 2.746 -3.395 -7.484 1 98 92 VAL A O 1
ATOM 731 N N . VAL A 1 93 ? 0.785 -2.504 -6.852 1 97.75 93 VAL A N 1
ATOM 732 C CA . VAL A 1 93 ? 0.734 -3.047 -5.5 1 97.75 93 VAL A CA 1
ATOM 733 C C . VAL A 1 93 ? -0.581 -3.793 -5.293 1 97.75 93 VAL A C 1
ATOM 735 O O . VAL A 1 93 ? -1.66 -3.223 -5.465 1 97.75 93 VAL A O 1
ATOM 738 N N . THR A 1 94 ? -0.474 -5.027 -4.953 1 97.06 94 THR A N 1
ATOM 739 C CA . THR A 1 94 ? -1.653 -5.852 -4.711 1 97.06 94 THR A CA 1
ATOM 740 C C . THR A 1 94 ? -1.684 -6.336 -3.264 1 97.06 94 THR A C 1
ATOM 742 O O . THR A 1 94 ? -0.691 -6.867 -2.76 1 97.06 94 THR A O 1
ATOM 745 N N . TYR A 1 95 ? -2.77 -6.094 -2.639 1 95.25 95 TYR A N 1
ATOM 746 C CA . TYR A 1 95 ? -3.01 -6.598 -1.291 1 95.25 95 TYR A CA 1
ATOM 747 C C . TYR A 1 95 ? -3.918 -7.82 -1.321 1 95.25 95 TYR A C 1
ATOM 749 O O . TYR A 1 95 ? -4.977 -7.801 -1.952 1 95.25 95 TYR A O 1
ATOM 757 N N . LEU A 1 96 ? -3.459 -8.836 -0.655 1 96.38 96 LEU A N 1
ATOM 758 C CA . LEU A 1 96 ? -4.246 -10.047 -0.438 1 96.38 96 LEU A CA 1
ATOM 759 C C . LEU A 1 96 ? -4.629 -10.188 1.031 1 96.38 96 LEU A C 1
ATOM 761 O O . LEU A 1 96 ? -3.76 -10.328 1.895 1 96.38 96 LEU A O 1
ATOM 765 N N . TYR A 1 97 ? -5.906 -10.266 1.285 1 94.44 97 TYR A N 1
ATOM 766 C CA . TYR A 1 97 ? -6.371 -10.156 2.664 1 94.44 97 TYR A CA 1
ATOM 767 C C . TYR A 1 97 ? -6.762 -11.523 3.219 1 94.44 97 TYR A C 1
ATOM 769 O O . TYR A 1 97 ? -7.527 -12.258 2.592 1 94.44 97 TYR A O 1
ATOM 777 N N . PHE A 1 98 ? -6.191 -11.766 4.398 1 94.94 98 PHE A N 1
ATOM 778 C CA . PHE A 1 98 ? -6.488 -12.953 5.199 1 94.94 98 PHE A CA 1
ATOM 779 C C . PHE A 1 98 ? -6.73 -12.57 6.656 1 94.94 98 PHE A C 1
ATOM 781 O O . PHE A 1 98 ? -6.441 -11.445 7.066 1 94.94 98 PHE A O 1
ATOM 788 N N . SER A 1 99 ? -7.277 -13.555 7.398 1 93.5 99 SER A N 1
ATOM 789 C CA . SER A 1 99 ? -7.465 -13.305 8.82 1 93.5 99 SER A CA 1
ATOM 790 C C . SER A 1 99 ? -6.141 -13.359 9.57 1 93.5 99 SER A C 1
ATOM 792 O O . SER A 1 99 ? -5.969 -12.703 10.602 1 93.5 99 SER A O 1
ATOM 794 N N . ASN A 1 100 ? -5.215 -14.219 9.07 1 93.69 100 ASN A N 1
ATOM 795 C CA . ASN A 1 100 ? -3.92 -14.398 9.719 1 93.69 100 ASN A CA 1
ATOM 796 C C . ASN A 1 100 ? -2.889 -14.977 8.758 1 93.69 100 ASN A C 1
ATOM 798 O O . ASN A 1 100 ? -3.232 -15.391 7.645 1 93.69 100 ASN A O 1
ATOM 802 N N . ALA A 1 101 ? -1.648 -15.031 9.234 1 95.81 101 ALA A N 1
ATOM 803 C CA . ALA A 1 101 ? -0.524 -15.469 8.414 1 95.81 101 ALA A CA 1
ATOM 804 C C . ALA A 1 101 ? -0.625 -16.969 8.102 1 95.81 101 ALA A C 1
ATOM 806 O O . ALA A 1 101 ? -0.182 -17.422 7.047 1 95.81 101 ALA A O 1
ATOM 807 N N . GLU A 1 102 ? -1.168 -17.688 8.992 1 96.75 102 GLU A N 1
ATOM 808 C CA . GLU A 1 102 ? -1.241 -19.141 8.82 1 96.75 102 GLU A CA 1
ATOM 809 C C . GLU A 1 102 ? -2.074 -19.516 7.598 1 96.75 102 GLU A C 1
ATOM 811 O O . GLU A 1 102 ? -1.696 -20.391 6.828 1 96.75 102 GLU A O 1
ATOM 816 N N . GLN A 1 103 ? -3.174 -18.844 7.465 1 96.44 103 GLN A N 1
ATOM 817 C CA . GLN A 1 103 ? -4.031 -19.094 6.312 1 96.44 103 GLN A CA 1
ATOM 818 C C . GLN A 1 103 ? -3.287 -18.828 5.008 1 96.44 103 GLN A C 1
ATOM 820 O O . GLN A 1 103 ? -3.361 -19.625 4.07 1 96.44 103 GLN A O 1
ATOM 825 N N . PHE A 1 104 ? -2.57 -17.828 4.953 1 96.75 104 PHE A N 1
ATOM 826 C CA . PHE A 1 104 ? -1.796 -17.484 3.766 1 96.75 104 PHE A CA 1
ATOM 827 C C . PHE A 1 104 ? -0.723 -18.531 3.5 1 96.75 104 PHE A C 1
ATOM 829 O O . PHE A 1 104 ? -0.542 -18.969 2.361 1 96.75 104 PHE A O 1
ATOM 836 N N . ASN A 1 105 ? -0.024 -18.875 4.52 1 97.56 105 ASN A N 1
ATOM 837 C CA . ASN A 1 105 ? 1.054 -19.844 4.375 1 97.56 105 ASN A CA 1
ATOM 838 C C . ASN A 1 105 ? 0.541 -21.172 3.83 1 97.56 105 ASN A C 1
ATOM 840 O O . ASN A 1 105 ? 1.188 -21.781 2.982 1 97.56 105 ASN A O 1
ATOM 844 N N . GLU A 1 106 ? -0.549 -21.609 4.25 1 98.31 106 GLU A N 1
ATOM 845 C CA . GLU A 1 106 ? -1.144 -22.844 3.76 1 98.31 106 GLU A CA 1
ATOM 846 C C . GLU A 1 106 ? -1.541 -22.734 2.293 1 98.31 106 GLU A C 1
ATOM 848 O O . GLU A 1 106 ? -1.284 -23.641 1.497 1 98.31 106 GLU A O 1
ATOM 853 N N . ALA A 1 107 ? -2.182 -21.609 1.984 1 97.88 107 ALA A N 1
ATOM 854 C CA . ALA A 1 107 ? -2.586 -21.375 0.602 1 97.88 107 ALA A CA 1
ATOM 855 C C . ALA A 1 107 ? -1.374 -21.344 -0.327 1 97.88 107 ALA A C 1
ATOM 857 O O . ALA A 1 107 ? -1.396 -21.953 -1.403 1 97.88 107 ALA A O 1
ATOM 858 N N . PHE A 1 108 ? -0.358 -20.672 0.097 1 97.75 108 PHE A N 1
ATOM 859 C CA . PHE A 1 108 ? 0.85 -20.516 -0.705 1 97.75 108 PHE A CA 1
ATOM 860 C C . PHE A 1 108 ? 1.55 -21.859 -0.89 1 97.75 108 PHE A C 1
ATOM 862 O O . PHE A 1 108 ? 2.027 -22.172 -1.982 1 97.75 108 PHE A O 1
ATOM 869 N N . ALA A 1 109 ? 1.637 -22.625 0.139 1 97.88 109 ALA A N 1
ATOM 870 C CA . ALA A 1 109 ? 2.24 -23.953 0.055 1 97.88 109 ALA A CA 1
ATOM 871 C C . ALA A 1 109 ? 1.501 -24.828 -0.954 1 97.88 109 ALA A C 1
ATOM 873 O O . ALA A 1 109 ? 2.121 -25.609 -1.676 1 97.88 109 ALA A O 1
ATOM 874 N N . ALA A 1 110 ? 0.263 -24.688 -0.988 1 98.25 110 ALA A N 1
ATOM 875 C CA . ALA A 1 110 ? -0.573 -25.531 -1.846 1 98.25 110 ALA A CA 1
ATOM 876 C C . ALA A 1 110 ? -0.437 -25.109 -3.311 1 98.25 110 ALA A C 1
ATOM 878 O O . ALA A 1 110 ? -0.427 -25.969 -4.199 1 98.25 110 ALA A O 1
ATOM 879 N N . HIS A 1 111 ? -0.353 -23.734 -3.553 1 98.06 111 HIS A N 1
ATOM 880 C CA . HIS A 1 111 ? -0.56 -23.312 -4.934 1 98.06 111 HIS A CA 1
ATOM 881 C C . HIS A 1 111 ? 0.508 -22.328 -5.371 1 98.06 111 HIS A C 1
ATOM 883 O O . HIS A 1 111 ? 0.477 -21.828 -6.504 1 98.06 111 HIS A O 1
ATOM 889 N N . GLY A 1 112 ? 1.436 -21.938 -4.57 1 97.06 112 GLY A N 1
ATOM 890 C CA . GLY A 1 112 ? 2.404 -20.891 -4.848 1 97.06 112 GLY A CA 1
ATOM 891 C C . GLY A 1 112 ? 3.189 -21.125 -6.125 1 97.06 112 GLY A C 1
ATOM 892 O O . GLY A 1 112 ? 3.346 -20.219 -6.941 1 97.06 112 GLY A O 1
ATOM 893 N N . GLU A 1 113 ? 3.684 -22.359 -6.273 1 96.56 113 GLU A N 1
ATOM 894 C CA . GLU A 1 113 ? 4.484 -22.688 -7.449 1 96.56 113 GLU A CA 1
ATOM 895 C C . GLU A 1 113 ? 3.672 -22.516 -8.727 1 96.56 113 GLU A C 1
ATOM 897 O O . GLU A 1 113 ? 4.164 -21.969 -9.719 1 96.56 113 GLU A O 1
ATOM 902 N N . GLU A 1 114 ? 2.445 -23.031 -8.719 1 97 114 GLU A N 1
ATOM 903 C CA . GLU A 1 114 ? 1.558 -22.922 -9.875 1 97 114 GLU A CA 1
ATOM 904 C C . GLU A 1 114 ? 1.285 -21.453 -10.219 1 97 114 GLU A C 1
ATOM 906 O O . GLU A 1 114 ? 1.261 -21.078 -11.391 1 97 114 GLU A O 1
ATOM 911 N N . ILE A 1 115 ? 1.102 -20.656 -9.234 1 97.56 115 ILE A N 1
ATOM 912 C CA . ILE A 1 115 ? 0.808 -19.234 -9.422 1 97.56 115 ILE A CA 1
ATOM 913 C C . ILE A 1 115 ? 2.006 -18.531 -10.062 1 97.56 115 ILE A C 1
ATOM 915 O O . ILE A 1 115 ? 1.852 -17.797 -11.031 1 97.56 115 ILE A O 1
ATOM 919 N N . PHE A 1 116 ? 3.219 -18.781 -9.594 1 96.19 116 PHE A N 1
ATOM 920 C CA . PHE A 1 116 ? 4.41 -18.094 -10.086 1 96.19 116 PHE A CA 1
ATOM 921 C C . PHE A 1 116 ? 4.758 -18.578 -11.492 1 96.19 116 PHE A C 1
ATOM 923 O O . PHE A 1 116 ? 5.41 -17.844 -12.25 1 96.19 116 PHE A O 1
ATOM 930 N N . SER A 1 117 ? 4.32 -19.797 -11.859 1 97.69 117 SER A N 1
ATOM 931 C CA . SER A 1 117 ? 4.586 -20.297 -13.203 1 97.69 117 SER A CA 1
ATOM 932 C C . SER A 1 117 ? 3.871 -19.469 -14.258 1 97.69 117 SER A C 1
ATOM 934 O O . SER A 1 117 ? 4.234 -19.5 -15.438 1 97.69 117 SER A O 1
ATOM 936 N N . ARG A 1 118 ? 2.91 -18.688 -13.859 1 98 118 ARG A N 1
ATOM 937 C CA . ARG A 1 118 ? 2.127 -17.875 -14.781 1 98 118 ARG A CA 1
ATOM 938 C C . ARG A 1 118 ? 2.674 -16.453 -14.852 1 98 118 ARG A C 1
ATOM 940 O O . ARG A 1 118 ? 2.164 -15.617 -15.602 1 98 118 ARG A O 1
ATOM 947 N N . LEU A 1 119 ? 3.738 -16.125 -14.148 1 98.25 119 LEU A N 1
ATOM 948 C CA . LEU A 1 119 ? 4.285 -14.773 -14.031 1 98.25 119 LEU A CA 1
ATOM 949 C C . LEU A 1 119 ? 4.625 -14.211 -15.406 1 98.25 119 LEU A C 1
ATOM 951 O O . LEU A 1 119 ? 4.305 -13.062 -15.711 1 98.25 119 LEU A O 1
ATOM 955 N N . PRO A 1 120 ? 5.191 -15.039 -16.344 1 98.25 120 PRO A N 1
ATOM 956 C CA . PRO A 1 120 ? 5.57 -14.492 -17.656 1 98.25 120 PRO A CA 1
ATOM 957 C C . PRO A 1 120 ? 4.371 -14.016 -18.469 1 98.25 120 PRO A C 1
ATOM 959 O O . PRO A 1 120 ? 4.535 -13.297 -19.453 1 98.25 120 PRO A O 1
ATOM 962 N N . LEU A 1 121 ? 3.186 -14.359 -18.031 1 98.19 121 LEU A N 1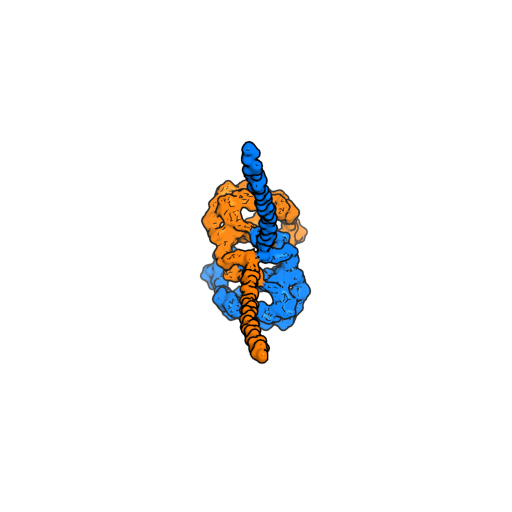
ATOM 963 C CA . LEU A 1 121 ? 1.992 -13.984 -18.781 1 98.19 121 LEU A CA 1
ATOM 964 C C . LEU A 1 121 ? 1.645 -12.516 -18.547 1 98.19 121 LEU A C 1
ATOM 966 O O . LEU A 1 121 ? 0.87 -11.93 -19.297 1 98.19 121 LEU A O 1
ATOM 970 N N . PHE A 1 122 ? 2.246 -11.891 -17.484 1 98.62 122 PHE A N 1
ATOM 971 C CA . PHE A 1 122 ? 1.726 -10.555 -17.25 1 98.62 122 PHE A CA 1
ATOM 972 C C . PHE A 1 122 ? 2.807 -9.648 -16.672 1 98.62 122 PHE A C 1
ATOM 974 O O . PHE A 1 122 ? 2.643 -8.43 -16.625 1 98.62 122 PHE A O 1
ATOM 981 N N . SER A 1 123 ? 3.918 -10.148 -16.219 1 98.38 123 SER A N 1
ATOM 982 C CA . SER A 1 123 ? 4.949 -9.305 -15.625 1 98.38 123 SER A CA 1
ATOM 983 C C . SER A 1 123 ? 6.34 -9.727 -16.078 1 98.38 123 SER A C 1
ATOM 985 O O . SER A 1 123 ? 6.656 -10.914 -16.109 1 98.38 123 SER A O 1
ATOM 987 N N . SER A 1 124 ? 7.152 -8.734 -16.359 1 98.31 124 SER A N 1
ATOM 988 C CA . SER A 1 124 ? 8.547 -8.984 -16.719 1 98.31 124 SER A CA 1
ATOM 989 C C . SER A 1 124 ? 9.43 -9.102 -15.484 1 98.31 124 SER A C 1
ATOM 991 O O . SER A 1 124 ? 10.578 -9.539 -15.578 1 98.31 124 SER A O 1
ATOM 993 N N . GLU A 1 125 ? 8.906 -8.656 -14.367 1 98 125 GLU A N 1
ATOM 994 C CA . GLU A 1 125 ? 9.68 -8.633 -13.133 1 98 125 GLU A CA 1
ATOM 995 C C . GLU A 1 125 ? 9.109 -9.609 -12.102 1 98 125 GLU A C 1
ATOM 997 O O . GLU A 1 125 ? 7.891 -9.781 -12.016 1 98 125 GLU A O 1
ATOM 1002 N N . PHE A 1 126 ? 10 -10.219 -11.344 1 97.31 126 PHE A N 1
ATOM 1003 C CA . PHE A 1 126 ? 9.578 -10.984 -10.18 1 97.31 126 PHE A CA 1
ATOM 1004 C C . PHE A 1 126 ? 9.125 -10.062 -9.055 1 97.31 126 PHE A C 1
ATOM 1006 O O . PHE A 1 126 ? 9.812 -9.094 -8.727 1 97.31 126 PHE A O 1
ATOM 1013 N N . PRO A 1 127 ? 7.953 -10.406 -8.461 1 97.38 127 PRO A N 1
ATOM 1014 C CA . PRO A 1 127 ? 7.426 -9.5 -7.438 1 97.38 127 PRO A CA 1
ATOM 1015 C C . PRO A 1 127 ? 7.914 -9.852 -6.031 1 97.38 127 PRO A C 1
ATOM 1017 O O . PRO A 1 127 ? 7.656 -10.961 -5.547 1 97.38 127 PRO A O 1
ATOM 1020 N N . PRO A 1 128 ? 8.602 -8.93 -5.371 1 96.44 128 PRO A N 1
ATOM 1021 C CA . PRO A 1 128 ? 8.766 -9.109 -3.928 1 96.44 128 PRO A CA 1
ATOM 1022 C C . PRO A 1 128 ? 7.43 -9.195 -3.189 1 96.44 128 PRO A C 1
ATOM 1024 O O . PRO A 1 128 ? 6.41 -8.719 -3.693 1 96.44 128 PRO A O 1
ATOM 1027 N N . HIS A 1 129 ? 7.57 -9.828 -2.107 1 95.5 129 HIS A N 1
ATOM 1028 C CA . HIS A 1 129 ? 6.395 -10.047 -1.276 1 95.5 129 HIS A CA 1
ATOM 1029 C C . HIS A 1 129 ? 6.652 -9.641 0.169 1 95.5 129 HIS A C 1
ATOM 1031 O O . HIS A 1 129 ? 7.711 -9.945 0.726 1 95.5 129 HIS A O 1
ATOM 1037 N N . TYR A 1 130 ? 5.656 -8.906 0.761 1 96.81 130 TYR A N 1
ATOM 1038 C CA . TYR A 1 130 ? 5.738 -8.484 2.156 1 96.81 130 TYR A CA 1
ATOM 1039 C C . TYR A 1 130 ? 4.434 -8.773 2.889 1 96.81 130 TYR A C 1
ATOM 1041 O O . TYR A 1 130 ? 3.391 -8.969 2.26 1 96.81 130 TYR A O 1
ATOM 1049 N N . VAL A 1 131 ? 4.57 -8.844 4.188 1 97.19 131 VAL A N 1
ATOM 1050 C CA . VAL A 1 131 ? 3.373 -9.078 4.992 1 97.19 131 VAL A CA 1
ATOM 1051 C C . VAL A 1 131 ? 3.176 -7.926 5.973 1 97.19 131 VAL A C 1
ATOM 1053 O O . VAL A 1 131 ? 4.133 -7.227 6.32 1 97.19 131 VAL A O 1
ATOM 1056 N N . GLY A 1 132 ? 1.896 -7.777 6.293 1 96.06 132 GLY A N 1
ATOM 1057 C CA . GLY A 1 132 ? 1.602 -6.688 7.211 1 96.06 132 GLY A CA 1
ATOM 1058 C C . GLY A 1 132 ? 0.184 -6.727 7.75 1 96.06 132 GLY A C 1
ATOM 1059 O O . GLY A 1 132 ? -0.493 -7.75 7.656 1 96.06 132 GLY A O 1
ATOM 1060 N N . SER A 1 133 ? -0.126 -5.629 8.445 1 94.19 133 SER A N 1
ATOM 1061 C CA . SER A 1 133 ? -1.453 -5.477 9.031 1 94.19 133 SER A CA 1
ATOM 1062 C C . SER A 1 133 ? -1.995 -4.066 8.812 1 94.19 133 SER A C 1
ATOM 1064 O O . SER A 1 133 ? -1.228 -3.105 8.742 1 94.19 133 SER A O 1
ATOM 1066 N N . VAL A 1 134 ? -3.322 -4.062 8.695 1 90.88 134 VAL A N 1
ATOM 1067 C CA . VAL A 1 134 ? -4 -2.771 8.68 1 90.88 134 VAL A CA 1
ATOM 1068 C C . VAL A 1 134 ? -4.082 -2.219 10.102 1 90.88 134 VAL A C 1
ATOM 1070 O O . VAL A 1 134 ? -4.66 -2.85 10.992 1 90.88 134 VAL A O 1
ATOM 1073 N N . PHE A 1 135 ? -3.531 -1.065 10.273 1 89.5 135 PHE A N 1
ATOM 1074 C CA . PHE A 1 135 ? -3.48 -0.493 11.617 1 89.5 135 PHE A CA 1
ATOM 1075 C C . PHE A 1 135 ? -4.676 0.416 11.867 1 89.5 135 PHE A C 1
ATOM 1077 O O . PHE A 1 135 ? -5.203 0.468 12.977 1 89.5 135 PHE A O 1
ATOM 1084 N N . ASN A 1 136 ? -5.012 1.172 10.844 1 86.75 136 ASN A N 1
ATOM 1085 C CA . ASN A 1 136 ? -6.102 2.141 10.922 1 86.75 136 ASN A CA 1
ATOM 1086 C C . ASN A 1 136 ? -6.738 2.379 9.555 1 86.75 136 ASN A C 1
ATOM 1088 O O . ASN A 1 136 ? -6.039 2.455 8.547 1 86.75 136 ASN A O 1
ATOM 1092 N N . VAL A 1 137 ? -8.094 2.43 9.547 1 82.56 137 VAL A N 1
ATOM 1093 C CA . VAL A 1 137 ? -8.844 2.793 8.344 1 82.56 137 VAL A CA 1
ATOM 1094 C C . VAL A 1 137 ? -9.883 3.852 8.688 1 82.56 137 VAL A C 1
ATOM 1096 O O . VAL A 1 137 ? -10.68 3.672 9.617 1 82.56 137 VAL A O 1
ATOM 1099 N N . THR A 1 138 ? -9.898 4.898 7.906 1 84.75 138 THR A N 1
ATOM 1100 C CA . THR A 1 138 ? -10.891 5.922 8.203 1 84.75 138 THR A CA 1
ATOM 1101 C C . THR A 1 138 ? -11.953 5.984 7.109 1 84.75 138 THR A C 1
ATOM 1103 O O . THR A 1 138 ? -12.883 6.793 7.18 1 84.75 138 THR A O 1
ATOM 1106 N N . ILE A 1 139 ? -11.742 5.266 6.023 1 73 139 ILE A N 1
ATOM 1107 C CA . ILE A 1 139 ? -12.727 5.316 4.941 1 73 139 ILE A CA 1
ATOM 1108 C C . ILE A 1 139 ? -13.516 4.008 4.902 1 73 139 ILE A C 1
ATOM 1110 O O . ILE A 1 139 ? -13.023 2.965 5.336 1 73 139 ILE A O 1
ATOM 1114 N N . MET B 1 1 ? -91.062 -23.578 4.293 1 30.44 1 MET B N 1
ATOM 1115 C CA . MET B 1 1 ? -90 -24.266 3.596 1 30.44 1 MET B CA 1
ATOM 1116 C C . MET B 1 1 ? -88.875 -23.312 3.25 1 30.44 1 MET B C 1
ATOM 1118 O O . MET B 1 1 ? -88.938 -22.609 2.242 1 30.44 1 MET B O 1
ATOM 1122 N N . GLN B 1 2 ? -88.375 -22.516 4.301 1 33.03 2 GLN B N 1
ATOM 1123 C CA . GLN B 1 2 ? -87.5 -21.359 4.332 1 33.03 2 GLN B CA 1
ATOM 1124 C C . GLN B 1 2 ? -86.062 -21.719 3.857 1 33.03 2 GLN B C 1
ATOM 1126 O O . GLN B 1 2 ? -85.438 -22.641 4.406 1 33.03 2 GLN B O 1
ATOM 1131 N N . PHE B 1 3 ? -85.812 -21.578 2.537 1 33.16 3 PHE B N 1
ATOM 1132 C CA . PHE B 1 3 ? -84.688 -21.844 1.702 1 33.16 3 PHE B CA 1
ATOM 1133 C C . PHE B 1 3 ? -83.5 -20.953 2.102 1 33.16 3 PHE B C 1
ATOM 1135 O O . PHE B 1 3 ? -83.562 -19.734 2.049 1 33.16 3 PHE B O 1
ATOM 1142 N N . GLN B 1 4 ? -82.688 -21.344 3.131 1 36.69 4 GLN B N 1
ATOM 1143 C CA . GLN B 1 4 ? -81.5 -20.75 3.75 1 36.69 4 GLN B CA 1
ATOM 1144 C C . GLN B 1 4 ? -80.375 -20.625 2.744 1 36.69 4 GLN B C 1
ATOM 1146 O O . GLN B 1 4 ? -79.875 -21.625 2.186 1 36.69 4 GLN B O 1
ATOM 1151 N N . THR B 1 5 ? -80.375 -19.547 1.916 1 35 5 THR B N 1
ATOM 1152 C CA . THR B 1 5 ? -79.438 -19.234 0.887 1 35 5 THR B CA 1
ATOM 1153 C C . THR B 1 5 ? -78 -19.109 1.494 1 35 5 THR B C 1
ATOM 1155 O O . THR B 1 5 ? -77.812 -18.328 2.424 1 35 5 THR B O 1
ATOM 1158 N N . VAL B 1 6 ? -77.188 -20.125 1.429 1 35.28 6 VAL B N 1
ATOM 1159 C CA . VAL B 1 6 ? -75.812 -20.359 1.847 1 35.28 6 VAL B CA 1
ATOM 1160 C C . VAL B 1 6 ? -74.875 -19.406 1.12 1 35.28 6 VAL B C 1
ATOM 1162 O O . VAL B 1 6 ? -74.812 -19.422 -0.109 1 35.28 6 VAL B O 1
ATOM 1165 N N . ALA B 1 7 ? -74.875 -18.062 1.504 1 32.97 7 ALA B N 1
ATOM 1166 C CA . ALA B 1 7 ? -74 -17.078 0.895 1 32.97 7 ALA B CA 1
ATOM 1167 C C . ALA B 1 7 ? -72.562 -17.531 0.971 1 32.97 7 ALA B C 1
ATOM 1169 O O . ALA B 1 7 ? -72.062 -17.906 2.041 1 32.97 7 ALA B O 1
ATOM 1170 N N . SER B 1 8 ? -72 -18.125 -0.135 1 31.88 8 SER B N 1
ATOM 1171 C CA . SER B 1 8 ? -70.688 -18.625 -0.441 1 31.88 8 SER B CA 1
ATOM 1172 C C . SER B 1 8 ? -69.625 -17.547 -0.224 1 31.88 8 SER B C 1
ATOM 1174 O O . SER B 1 8 ? -69.688 -16.453 -0.809 1 31.88 8 SER B O 1
ATOM 1176 N N . LEU B 1 9 ? -69.188 -17.344 1.052 1 31.97 9 LEU B N 1
ATOM 1177 C CA . LEU B 1 9 ? -68.062 -16.438 1.451 1 31.97 9 LEU B CA 1
ATOM 1178 C C . LEU B 1 9 ? -66.812 -16.734 0.66 1 31.97 9 LEU B C 1
ATOM 1180 O O . LEU B 1 9 ? -66.312 -17.844 0.699 1 31.97 9 LEU B O 1
ATOM 1184 N N . LEU B 1 10 ? -66.75 -16.047 -0.545 1 29.94 10 LEU B N 1
ATOM 1185 C CA . LEU B 1 10 ? -65.562 -16.078 -1.443 1 29.94 10 LEU B CA 1
ATOM 1186 C C . LEU B 1 10 ? -64.312 -15.695 -0.703 1 29.94 10 LEU B C 1
ATOM 1188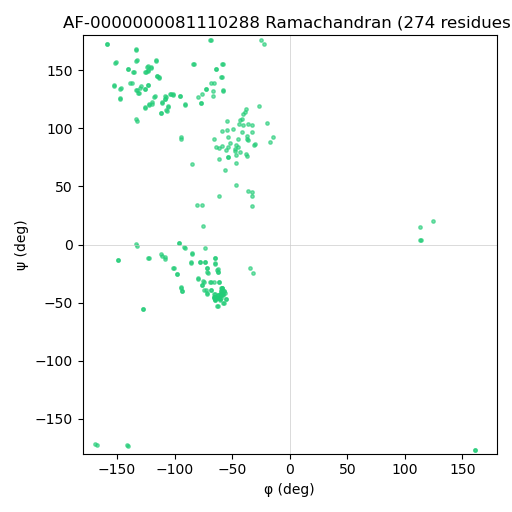 O O . LEU B 1 10 ? -64.25 -14.633 -0.082 1 29.94 10 LEU B O 1
ATOM 1192 N N . CYS B 1 11 ? -63.594 -16.719 -0.155 1 30.23 11 CYS B N 1
ATOM 1193 C CA . CYS B 1 11 ? -62.281 -16.672 0.5 1 30.23 11 CYS B CA 1
ATOM 1194 C C . CYS B 1 11 ? -61.25 -16.062 -0.419 1 30.23 11 CYS B C 1
ATOM 1196 O O . CYS B 1 11 ? -60.875 -16.656 -1.434 1 30.23 11 CYS B O 1
ATOM 1198 N N . ALA B 1 12 ? -61.406 -14.695 -0.812 1 28.92 12 ALA B N 1
ATOM 1199 C CA . ALA B 1 12 ? -60.312 -14.125 -1.615 1 28.92 12 ALA B CA 1
ATOM 1200 C C . ALA B 1 12 ? -58.969 -14.312 -0.933 1 28.92 12 ALA B C 1
ATOM 1202 O O . ALA B 1 12 ? -58.781 -13.883 0.207 1 28.92 12 ALA B O 1
ATOM 1203 N N . THR B 1 13 ? -58.312 -15.492 -1.092 1 28.34 13 THR B N 1
ATOM 1204 C CA . THR B 1 13 ? -56.938 -15.766 -0.665 1 28.34 13 THR B CA 1
ATOM 1205 C C . THR B 1 13 ? -55.969 -14.719 -1.224 1 28.34 13 THR B C 1
ATOM 1207 O O . THR B 1 13 ? -55.938 -14.5 -2.436 1 28.34 13 THR B O 1
ATOM 1210 N N . ALA B 1 14 ? -55.969 -13.461 -0.622 1 32.5 14 ALA B N 1
ATOM 1211 C CA . ALA B 1 14 ? -54.906 -12.508 -0.96 1 32.5 14 ALA B CA 1
ATOM 1212 C C . ALA B 1 14 ? -53.531 -13.164 -0.896 1 32.5 14 ALA B C 1
ATOM 1214 O O . ALA B 1 14 ? -53.156 -13.734 0.13 1 32.5 14 ALA B O 1
ATOM 1215 N N . SER B 1 15 ? -53.094 -13.898 -1.98 1 31.52 15 SER B N 1
ATOM 1216 C CA . SER B 1 15 ? -51.719 -14.375 -2.125 1 31.52 15 SER B CA 1
ATOM 1217 C C . SER B 1 15 ? -50.719 -13.258 -1.84 1 31.52 15 SER B C 1
ATOM 1219 O O . SER B 1 15 ? -50.75 -12.211 -2.482 1 31.52 15 SER B O 1
ATOM 1221 N N . LEU B 1 16 ? -50.438 -12.961 -0.5 1 31.91 16 LEU B N 1
ATOM 1222 C CA . LEU B 1 16 ? -49.281 -12.133 -0.119 1 31.91 16 LEU B CA 1
ATOM 1223 C C . LEU B 1 16 ? -48.031 -12.57 -0.853 1 31.91 16 LEU B C 1
ATOM 1225 O O . LEU B 1 16 ? -47.594 -13.711 -0.708 1 31.91 16 LEU B O 1
ATOM 1229 N N . PHE B 1 17 ? -48 -12.305 -2.227 1 33.69 17 PHE B N 1
ATOM 1230 C CA . PHE B 1 17 ? -46.719 -12.461 -2.91 1 33.69 17 PHE B CA 1
ATOM 1231 C C . PHE B 1 17 ? -45.594 -11.828 -2.104 1 33.69 17 PHE B C 1
ATOM 1233 O O . PHE B 1 17 ? -45.688 -10.672 -1.678 1 33.69 17 PHE B O 1
ATOM 1240 N N . SER B 1 18 ? -44.969 -12.711 -1.194 1 32.22 18 SER B N 1
ATOM 1241 C CA . SER B 1 18 ? -43.688 -12.414 -0.548 1 32.22 18 SER B CA 1
ATOM 1242 C C . SER B 1 18 ? -42.719 -11.82 -1.538 1 32.22 18 SER B C 1
ATOM 1244 O O . SER B 1 18 ? -42.344 -12.461 -2.529 1 32.22 18 SER B O 1
ATOM 1246 N N . GLN B 1 19 ? -42.812 -10.523 -1.871 1 30.78 19 GLN B N 1
ATOM 1247 C CA . GLN B 1 19 ? -41.719 -9.93 -2.635 1 30.78 19 GLN B CA 1
ATOM 1248 C C . GLN B 1 19 ? -40.344 -10.352 -2.086 1 30.78 19 GLN B C 1
ATOM 1250 O O . GLN B 1 19 ? -40.156 -10.352 -0.872 1 30.78 19 GLN B O 1
ATOM 1255 N N . PRO B 1 20 ? -39.688 -11.297 -2.809 1 28 20 PRO B N 1
ATOM 1256 C CA . PRO B 1 20 ? -38.312 -11.547 -2.352 1 28 20 PRO B CA 1
ATOM 1257 C C . PRO B 1 20 ? -37.594 -10.273 -1.898 1 28 20 PRO B C 1
ATOM 1259 O O . PRO B 1 20 ? -37.844 -9.195 -2.432 1 28 20 PRO B O 1
ATOM 1262 N N . ALA B 1 21 ? -37.219 -10.172 -0.615 1 27.86 21 ALA B N 1
ATOM 1263 C CA . ALA B 1 21 ? -36.281 -9.219 -0.038 1 27.86 21 ALA B CA 1
ATOM 1264 C C . ALA B 1 21 ? -35.125 -8.93 -1.005 1 27.86 21 ALA B C 1
ATOM 1266 O O . ALA B 1 21 ? -34.531 -9.844 -1.564 1 27.86 21 ALA B O 1
ATOM 1267 N N . LYS B 1 22 ? -35.156 -7.766 -1.656 1 27.34 22 LYS B N 1
ATOM 1268 C CA . LYS B 1 22 ? -34 -7.195 -2.355 1 27.34 22 LYS B CA 1
ATOM 1269 C C . LYS B 1 22 ? -32.688 -7.559 -1.653 1 27.34 22 LYS B C 1
ATOM 1271 O O . LYS B 1 22 ? -32.531 -7.336 -0.45 1 27.34 22 LYS B O 1
ATOM 1276 N N . ALA B 1 23 ? -31.984 -8.633 -2.146 1 27.73 23 ALA B N 1
ATOM 1277 C CA . ALA B 1 23 ? -30.578 -8.859 -1.819 1 27.73 23 ALA B CA 1
ATOM 1278 C C . ALA B 1 23 ? -29.859 -7.543 -1.569 1 27.73 23 ALA B C 1
ATOM 1280 O O . ALA B 1 23 ? -29.875 -6.645 -2.414 1 27.73 23 ALA B O 1
ATOM 1281 N N . GLN B 1 24 ? -29.906 -7.086 -0.402 1 26.19 24 GLN B N 1
ATOM 1282 C CA . GLN B 1 24 ? -29.062 -5.988 0.044 1 26.19 24 GLN B CA 1
ATOM 1283 C C . GLN B 1 24 ? -27.672 -6.074 -0.584 1 26.19 24 GLN B C 1
ATOM 1285 O O . GLN B 1 24 ? -27 -7.098 -0.465 1 26.19 24 GLN B O 1
ATOM 1290 N N . ASP B 1 25 ? -27.453 -5.445 -1.798 1 29.47 25 ASP B N 1
ATOM 1291 C CA . ASP B 1 25 ? -26.156 -5.109 -2.398 1 29.47 25 ASP B CA 1
ATOM 1292 C C . ASP B 1 25 ? -25.125 -4.766 -1.329 1 29.47 25 ASP B C 1
ATOM 1294 O O . ASP B 1 25 ? -25.156 -3.674 -0.762 1 29.47 25 ASP B O 1
ATOM 1298 N N . THR B 1 26 ? -25.031 -5.531 -0.259 1 30.67 26 THR B N 1
ATOM 1299 C CA . THR B 1 26 ? -23.891 -5.402 0.631 1 30.67 26 THR B CA 1
ATOM 1300 C C . THR B 1 26 ? -22.641 -5.016 -0.153 1 30.67 26 THR B C 1
ATOM 1302 O O . THR B 1 26 ? -21.906 -5.887 -0.647 1 30.67 26 THR B O 1
ATOM 1305 N N . SER B 1 27 ? -22.812 -4.254 -1.204 1 33.12 27 SER B N 1
ATOM 1306 C CA . SER B 1 27 ? -21.656 -3.619 -1.821 1 33.12 27 SER B CA 1
ATOM 1307 C C . SER B 1 27 ? -20.656 -3.15 -0.768 1 33.12 27 SER B C 1
ATOM 1309 O O . SER B 1 27 ? -21 -2.348 0.103 1 33.12 27 SER B O 1
ATOM 1311 N N . SER B 1 28 ? -19.844 -3.955 -0.176 1 36 28 SER B N 1
ATOM 1312 C CA . SER B 1 28 ? -18.594 -3.637 0.529 1 36 28 SER B CA 1
ATOM 1313 C C . SER B 1 28 ? -18.125 -2.225 0.2 1 36 28 SER B C 1
ATOM 1315 O O . SER B 1 28 ? -17.922 -1.889 -0.969 1 36 28 SER B O 1
ATOM 1317 N N . ALA B 1 29 ? -18.438 -1.165 0.914 1 34.62 29 ALA B N 1
ATOM 1318 C CA . ALA B 1 29 ? -18.156 0.27 0.971 1 34.62 29 ALA B CA 1
ATOM 1319 C C . ALA B 1 29 ? -16.734 0.577 0.542 1 34.62 29 ALA B C 1
ATOM 1321 O O . ALA B 1 29 ? -16.172 1.602 0.931 1 34.62 29 ALA B O 1
ATOM 1322 N N . ILE B 1 30 ? -15.805 -0.353 0.551 1 39.72 30 ILE B N 1
ATOM 1323 C CA . ILE B 1 30 ? -14.672 0.277 -0.123 1 39.72 30 ILE B CA 1
ATOM 1324 C C . ILE B 1 30 ? -15.172 1.094 -1.312 1 39.72 30 ILE B C 1
ATOM 1326 O O . ILE B 1 30 ? -15.875 0.573 -2.18 1 39.72 30 ILE B O 1
ATOM 1330 N N . GLY B 1 31 ? -15.242 2.441 -1.174 1 39.72 31 GLY B N 1
ATOM 1331 C CA . GLY B 1 31 ? -15.586 3.42 -2.195 1 39.72 31 GLY B CA 1
ATOM 1332 C C . GLY B 1 31 ? -15.305 2.936 -3.604 1 39.72 31 GLY B C 1
ATOM 1333 O O . GLY B 1 31 ? -14.656 1.901 -3.793 1 39.72 31 GLY B O 1
ATOM 1334 N N . ASN B 1 32 ? -15.734 3.871 -4.559 1 43.06 32 ASN B N 1
ATOM 1335 C CA . ASN B 1 32 ? -15.625 3.938 -6.012 1 43.06 32 ASN B CA 1
ATOM 1336 C C . ASN B 1 32 ? -14.242 3.5 -6.484 1 43.06 32 ASN B C 1
ATOM 1338 O O . ASN B 1 32 ? -13.227 3.965 -5.965 1 43.06 32 ASN B O 1
ATOM 1342 N N . VAL B 1 33 ? -14.039 2.445 -7.047 1 47.66 33 VAL B N 1
ATOM 1343 C CA . VAL B 1 33 ? -12.984 2.113 -7.996 1 47.66 33 VAL B CA 1
ATOM 1344 C C . VAL B 1 33 ? -12.523 3.375 -8.719 1 47.66 33 VAL B C 1
ATOM 1346 O O . VAL B 1 33 ? -13.352 4.164 -9.188 1 47.66 33 VAL B O 1
ATOM 1349 N N . GLY B 1 34 ? -11.328 3.666 -8.555 1 58.34 34 GLY B N 1
ATOM 1350 C CA . GLY B 1 34 ? -10.695 4.719 -9.344 1 58.34 34 GLY B CA 1
ATOM 1351 C C . GLY B 1 34 ? -10.289 5.922 -8.516 1 58.34 34 GLY B C 1
ATOM 1352 O O . GLY B 1 34 ? -10.086 7.012 -9.047 1 58.34 34 GLY B O 1
ATOM 1353 N N . ASP B 1 35 ? -10.297 5.613 -7.172 1 78.56 35 ASP B N 1
ATOM 1354 C CA . ASP B 1 35 ? -9.953 6.738 -6.309 1 78.56 35 ASP B CA 1
ATOM 1355 C C . ASP B 1 35 ? -8.453 7.008 -6.324 1 78.56 35 ASP B C 1
ATOM 1357 O O . ASP B 1 35 ? -7.648 6.074 -6.309 1 78.56 35 ASP B O 1
ATOM 1361 N N . TRP B 1 36 ? -8.234 8.25 -6.551 1 94 36 TRP B N 1
ATOM 1362 C CA . TRP B 1 36 ? -6.867 8.758 -6.473 1 94 36 TRP B CA 1
ATOM 1363 C C . TRP B 1 36 ? -6.363 8.742 -5.035 1 94 36 TRP B C 1
ATOM 1365 O O . TRP B 1 36 ? -7.129 8.969 -4.094 1 94 36 TRP B O 1
ATOM 1375 N N . PHE B 1 37 ? -5.059 8.336 -4.887 1 96.38 37 PHE B N 1
ATOM 1376 C CA . PHE B 1 37 ? -4.477 8.406 -3.551 1 96.38 37 PHE B CA 1
ATOM 1377 C C . PHE B 1 37 ? -3.029 8.891 -3.615 1 96.38 37 PHE B C 1
ATOM 1379 O O . PHE B 1 37 ? -2.373 8.758 -4.648 1 96.38 37 PHE B O 1
ATOM 1386 N N . SER B 1 38 ? -2.623 9.547 -2.545 1 96.56 38 SER B N 1
ATOM 1387 C CA . SER B 1 38 ? -1.21 9.734 -2.236 1 96.56 38 SER B CA 1
ATOM 1388 C C . SER B 1 38 ? -0.705 8.664 -1.278 1 96.56 38 SER B C 1
ATOM 1390 O O . SER B 1 38 ? -1.321 8.406 -0.242 1 96.56 38 SER B O 1
ATOM 1392 N N . MET B 1 39 ? 0.366 8.047 -1.681 1 97.44 39 MET B N 1
ATOM 1393 C CA . MET B 1 39 ? 0.998 7.008 -0.873 1 97.44 39 MET B CA 1
ATOM 1394 C C . MET B 1 39 ? 2.277 7.527 -0.226 1 97.44 39 MET B C 1
ATOM 1396 O O . MET B 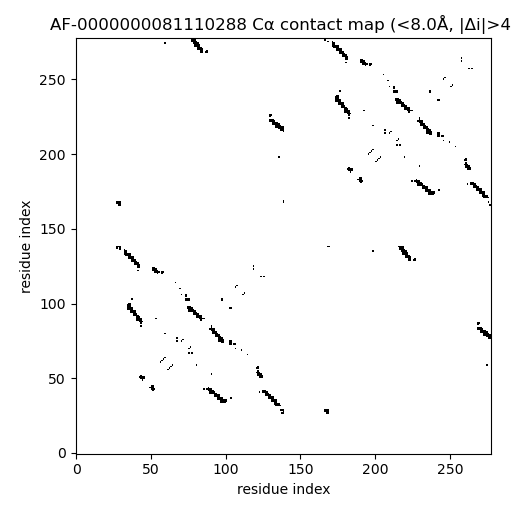1 39 ? 3.199 7.957 -0.922 1 97.44 39 MET B O 1
ATOM 1400 N N . VAL B 1 40 ? 2.283 7.531 1.119 1 98.06 40 VAL B N 1
ATOM 1401 C CA . VAL B 1 40 ? 3.461 7.914 1.89 1 98.06 40 VAL B CA 1
ATOM 1402 C C . VAL B 1 40 ? 4.086 6.68 2.531 1 98.06 40 VAL B C 1
ATOM 1404 O O . VAL B 1 40 ? 3.4 5.91 3.211 1 98.06 40 VAL B O 1
ATOM 1407 N N . VAL B 1 41 ? 5.422 6.52 2.27 1 98.12 41 VAL B N 1
ATOM 1408 C CA . VAL B 1 41 ? 6.078 5.32 2.783 1 98.12 41 VAL B CA 1
ATOM 1409 C C . VAL B 1 41 ? 7.254 5.719 3.672 1 98.12 41 VAL B C 1
ATOM 1411 O O . VAL B 1 41 ? 8 6.648 3.348 1 98.12 41 VAL B O 1
ATOM 1414 N N . TYR B 1 42 ? 7.402 5.031 4.828 1 98.38 42 TYR B N 1
ATOM 1415 C CA . TYR B 1 42 ? 8.5 5.316 5.742 1 98.38 42 TYR B CA 1
ATOM 1416 C C . TYR B 1 42 ? 9.555 4.211 5.695 1 98.38 42 TYR B C 1
ATOM 1418 O O . TYR B 1 42 ? 9.289 3.082 6.113 1 98.38 42 TYR B O 1
ATOM 1426 N N . PRO B 1 43 ? 10.719 4.582 5.246 1 97.44 43 PRO B N 1
ATOM 1427 C CA . PRO B 1 43 ? 11.766 3.574 5.078 1 97.44 43 PRO B CA 1
ATOM 1428 C C . PRO B 1 43 ? 12.102 2.852 6.379 1 97.44 43 PRO B C 1
ATOM 1430 O O . PRO B 1 43 ? 12.07 3.459 7.453 1 97.44 43 PRO B O 1
ATOM 1433 N N . GLN B 1 44 ? 12.398 1.604 6.223 1 96.56 44 GLN B N 1
ATOM 1434 C CA . GLN B 1 44 ? 12.852 0.734 7.305 1 96.56 44 GLN B CA 1
ATOM 1435 C C . GLN B 1 44 ? 14.305 0.327 7.109 1 96.56 44 GLN B C 1
ATOM 1437 O O . GLN B 1 44 ? 14.641 -0.356 6.137 1 96.56 44 GLN B O 1
ATOM 1442 N N . ILE B 1 45 ? 15.102 0.785 7.969 1 94.12 45 ILE B N 1
ATOM 1443 C CA . ILE B 1 45 ? 16.531 0.517 7.906 1 94.12 45 ILE B CA 1
ATOM 1444 C C . ILE B 1 45 ? 16.984 -0.163 9.195 1 94.12 45 ILE B C 1
ATOM 1446 O O . ILE B 1 45 ? 16.766 0.355 10.297 1 94.12 45 ILE B O 1
ATOM 1450 N N . HIS B 1 46 ? 17.531 -1.357 9.047 1 92.88 46 HIS B N 1
ATOM 1451 C CA . HIS B 1 46 ? 18.141 -2.094 10.148 1 92.88 46 HIS B CA 1
ATOM 1452 C C . HIS B 1 46 ? 19.5 -2.66 9.742 1 92.88 46 HIS B C 1
ATOM 1454 O O . HIS B 1 46 ? 19.578 -3.58 8.93 1 92.88 46 HIS B O 1
ATOM 1460 N N . ASN B 1 47 ? 20.453 -2.088 10.258 1 91.88 47 ASN B N 1
ATOM 1461 C CA . ASN B 1 47 ? 21.781 -2.635 10.047 1 91.88 47 ASN B CA 1
ATOM 1462 C C . ASN B 1 47 ? 22.641 -2.543 11.312 1 91.88 47 ASN B C 1
ATOM 1464 O O . ASN B 1 47 ? 22.109 -2.287 12.398 1 91.88 47 ASN B O 1
ATOM 1468 N N . GLU B 1 48 ? 24 -2.891 11.219 1 93.06 48 GLU B N 1
ATOM 1469 C CA . GLU B 1 48 ? 24.859 -3.033 12.383 1 93.06 48 GLU B CA 1
ATOM 1470 C C . GLU B 1 48 ? 24.984 -1.715 13.141 1 93.06 48 GLU B C 1
ATOM 1472 O O . GLU B 1 48 ? 25.156 -1.708 14.359 1 93.06 48 GLU B O 1
ATOM 1477 N N . THR B 1 49 ? 24.766 -0.59 12.516 1 94.88 49 THR B N 1
ATOM 1478 C CA . THR B 1 49 ? 25.109 0.687 13.125 1 94.88 49 THR B CA 1
ATOM 1479 C C . THR B 1 49 ? 23.875 1.591 13.219 1 94.88 49 THR B C 1
ATOM 1481 O O . THR B 1 49 ? 23.922 2.646 13.852 1 94.88 49 THR B O 1
ATOM 1484 N N . TYR B 1 50 ? 22.859 1.146 12.539 1 94.75 50 TYR B N 1
ATOM 1485 C CA . TYR B 1 50 ? 21.734 2.082 12.461 1 94.75 50 TYR B CA 1
ATOM 1486 C C . TYR B 1 50 ? 20.406 1.342 12.414 1 94.75 50 TYR B C 1
ATOM 1488 O O . TYR B 1 50 ? 20.281 0.333 11.719 1 94.75 50 TYR B O 1
ATOM 1496 N N . ASP B 1 51 ? 19.422 1.834 13.25 1 96.12 51 ASP B N 1
ATOM 1497 C CA . ASP B 1 51 ? 18.031 1.396 13.211 1 96.12 51 ASP B CA 1
ATOM 1498 C C . ASP B 1 51 ? 17.094 2.584 13.039 1 96.12 51 ASP B C 1
ATOM 1500 O O . ASP B 1 51 ? 17.078 3.498 13.867 1 96.12 51 ASP B O 1
ATOM 1504 N N . SER B 1 52 ? 16.391 2.545 11.969 1 97.38 52 SER B N 1
ATOM 1505 C CA . SER B 1 52 ? 15.359 3.572 11.836 1 97.38 52 SER B CA 1
ATOM 1506 C C . SER B 1 52 ? 14.289 3.428 12.914 1 97.38 52 SER B C 1
ATOM 1508 O O . SER B 1 52 ? 14.055 2.33 13.422 1 97.38 52 SER B O 1
ATOM 1510 N N . THR B 1 53 ? 13.688 4.555 13.281 1 97.19 53 THR B N 1
ATOM 1511 C CA . THR B 1 53 ? 12.641 4.539 14.297 1 97.19 53 THR B CA 1
ATOM 1512 C C . THR B 1 53 ? 11.359 5.156 13.75 1 97.19 53 THR B C 1
ATOM 1514 O O . THR B 1 53 ? 11.398 5.996 12.852 1 97.19 53 THR B O 1
ATOM 1517 N N . PHE B 1 54 ? 10.312 4.691 14.328 1 98.12 54 PHE B N 1
ATOM 1518 C CA . PHE B 1 54 ? 8.984 5.215 14.016 1 98.12 54 PHE B CA 1
ATOM 1519 C C . PHE B 1 54 ? 8.078 5.172 15.234 1 98.12 54 PHE B C 1
ATOM 1521 O O . PHE B 1 54 ? 7.84 4.102 15.797 1 98.12 54 PHE B O 1
ATOM 1528 N N . ASN B 1 55 ? 7.508 6.305 15.586 1 98.5 55 ASN B N 1
ATOM 1529 C CA . ASN B 1 55 ? 6.574 6.406 16.703 1 98.5 55 ASN B CA 1
ATOM 1530 C C . ASN B 1 55 ? 5.125 6.289 16.234 1 98.5 55 ASN B C 1
ATOM 1532 O O . ASN B 1 55 ? 4.465 7.301 15.992 1 98.5 55 ASN B O 1
ATOM 1536 N N . MET B 1 56 ? 4.672 5.086 16.266 1 97.62 56 MET B N 1
ATOM 1537 C CA . MET B 1 56 ? 3.348 4.805 15.719 1 97.62 56 MET B CA 1
ATOM 1538 C C . MET B 1 56 ? 2.26 5.438 16.578 1 97.62 56 MET B C 1
ATOM 1540 O O . MET B 1 56 ? 1.244 5.906 16.062 1 97.62 56 MET B O 1
ATOM 1544 N N . ASP B 1 57 ? 2.43 5.41 17.875 1 97.62 57 ASP B N 1
ATOM 1545 C CA . ASP B 1 57 ? 1.42 5.992 18.75 1 97.62 57 ASP B CA 1
ATOM 1546 C C . ASP B 1 57 ? 1.196 7.469 18.422 1 97.62 57 ASP B C 1
ATOM 1548 O O . ASP B 1 57 ? 0.06 7.895 18.203 1 97.62 57 ASP B O 1
ATOM 1552 N N . TYR B 1 58 ? 2.242 8.172 18.359 1 98.38 58 TYR B N 1
ATOM 1553 C CA . TYR B 1 58 ? 2.129 9.586 18 1 98.38 58 TYR B CA 1
ATOM 1554 C C . TYR B 1 58 ? 1.532 9.758 16.609 1 98.38 58 TYR B C 1
ATOM 1556 O O . TYR B 1 58 ? 0.646 10.586 16.406 1 98.38 58 TYR B O 1
ATOM 1564 N N . TYR B 1 59 ? 2.051 8.969 15.703 1 98.25 59 TYR B N 1
ATOM 1565 C CA . TYR B 1 59 ? 1.639 9.086 14.312 1 98.25 59 TYR B CA 1
ATOM 1566 C C . TYR B 1 59 ? 0.145 8.82 14.156 1 98.25 59 TYR B C 1
ATOM 1568 O O . TYR B 1 59 ? -0.571 9.617 13.547 1 98.25 59 TYR B O 1
ATOM 1576 N N . SER B 1 60 ? -0.373 7.801 14.742 1 97.31 60 SER B N 1
ATOM 1577 C CA . SER B 1 60 ? -1.755 7.375 14.555 1 97.31 60 SER B CA 1
ATOM 1578 C C . SER B 1 60 ? -2.715 8.211 15.391 1 97.31 60 SER B C 1
ATOM 1580 O O . SER B 1 60 ? -3.859 8.438 14.992 1 97.31 60 SER B O 1
ATOM 1582 N N . GLN B 1 61 ? -2.27 8.695 16.484 1 97.38 61 GLN B N 1
ATOM 1583 C CA . GLN B 1 61 ? -3.195 9.328 17.406 1 97.38 61 GLN B CA 1
ATOM 1584 C C . GLN B 1 61 ? -3.139 10.844 17.297 1 97.38 61 GLN B C 1
ATOM 1586 O O . GLN B 1 61 ? -4.074 11.539 17.703 1 97.38 61 GLN B O 1
ATOM 1591 N N . GLN B 1 62 ? -2.059 11.375 16.75 1 97.88 62 GLN B N 1
ATOM 1592 C CA . GLN B 1 62 ? -1.898 12.82 16.719 1 97.88 62 GLN B CA 1
ATOM 1593 C C . GLN B 1 62 ? -1.604 13.312 15.305 1 97.88 62 GLN B C 1
ATOM 1595 O O . GLN B 1 62 ? -2.357 14.109 14.75 1 97.88 62 GLN B O 1
ATOM 1600 N N . GLN B 1 63 ? -0.594 12.773 14.719 1 98.44 63 GLN B N 1
ATOM 1601 C CA . GLN B 1 63 ? -0.126 13.297 13.438 1 98.44 63 GLN B CA 1
ATOM 1602 C C . GLN B 1 63 ? -1.195 13.156 12.359 1 98.44 63 GLN B C 1
ATOM 1604 O O . GLN B 1 63 ? -1.574 14.141 11.719 1 98.44 63 GLN B O 1
ATOM 1609 N N . MET B 1 64 ? -1.702 11.961 12.195 1 97.88 64 MET B N 1
ATOM 1610 C CA . MET B 1 64 ? -2.621 11.734 11.086 1 97.88 64 MET B CA 1
ATOM 1611 C C . MET B 1 64 ? -3.965 12.406 11.344 1 97.88 64 MET B C 1
ATOM 1613 O O . MET B 1 64 ? -4.535 13.023 10.445 1 97.88 64 MET B O 1
ATOM 1617 N N . PRO B 1 65 ? -4.527 12.359 12.547 1 98.06 65 PRO B N 1
ATOM 1618 C CA . PRO B 1 65 ? -5.746 13.133 12.789 1 98.06 65 PRO B CA 1
ATOM 1619 C C . PRO B 1 65 ? -5.559 14.633 12.547 1 98.06 65 PRO B C 1
ATOM 1621 O O . PRO B 1 65 ? -6.457 15.297 12.031 1 98.06 65 PRO B O 1
ATOM 1624 N N . TRP B 1 66 ? -4.43 15.102 12.914 1 98.44 66 TRP B N 1
ATOM 1625 C CA . TRP B 1 66 ? -4.129 16.516 12.672 1 98.44 66 TRP B CA 1
ATOM 1626 C C . TRP B 1 66 ? -4.066 16.812 11.172 1 98.44 66 TRP B C 1
ATOM 1628 O O . TRP B 1 66 ? -4.688 17.766 10.695 1 98.44 66 TRP B O 1
ATOM 1638 N N . ILE B 1 67 ? -3.365 16.031 10.375 1 98.44 67 ILE B N 1
ATOM 1639 C CA . ILE B 1 67 ? -3.283 16.203 8.93 1 98.44 67 ILE B CA 1
ATOM 1640 C C . ILE B 1 67 ? -4.684 16.141 8.32 1 98.44 67 ILE B C 1
ATOM 1642 O O . ILE B 1 67 ? -5.023 16.953 7.457 1 98.44 67 ILE B O 1
ATOM 1646 N N . TYR B 1 68 ? -5.438 15.203 8.797 1 97.19 68 TYR B N 1
ATOM 1647 C CA . TYR B 1 68 ? -6.797 15.094 8.289 1 97.19 68 TYR B CA 1
ATOM 1648 C C . TYR B 1 68 ? -7.586 16.375 8.555 1 97.19 68 TYR B C 1
ATOM 1650 O O . TYR B 1 68 ? -8.32 16.844 7.691 1 97.19 68 TYR B O 1
ATOM 1658 N N . SER B 1 69 ? -7.445 16.891 9.734 1 98 69 SER B N 1
ATOM 1659 C CA . SER B 1 69 ? -8.156 18.125 10.07 1 98 69 SER B CA 1
ATOM 1660 C C . SER B 1 69 ? -7.738 19.281 9.164 1 98 69 SER B C 1
ATOM 1662 O O . SER B 1 69 ? -8.555 20.141 8.836 1 98 69 SER B O 1
ATOM 1664 N N . LEU B 1 70 ? -6.516 19.297 8.734 1 98.19 70 LEU B N 1
ATOM 1665 C CA . LEU B 1 70 ? -6.004 20.344 7.852 1 98.19 70 LEU B CA 1
ATOM 1666 C C . LEU B 1 70 ? -6.496 20.125 6.426 1 98.19 70 LEU B C 1
ATOM 1668 O O . LEU B 1 70 ? -6.781 21.094 5.715 1 98.19 70 LEU B O 1
ATOM 1672 N N . TRP B 1 71 ? -6.648 18.875 5.969 1 97.94 71 TRP B N 1
ATOM 1673 C CA . TRP B 1 71 ? -6.758 18.609 4.539 1 97.94 71 TRP B CA 1
ATOM 1674 C C . TRP B 1 71 ? -8.18 18.203 4.172 1 97.94 71 TRP B C 1
ATOM 1676 O O . TRP B 1 71 ? -8.547 18.203 2.992 1 97.94 71 TRP B O 1
ATOM 1686 N N . GLU B 1 72 ? -9 17.938 5.16 1 97.12 72 GLU B N 1
ATOM 1687 C CA . GLU B 1 72 ? -10.398 17.625 4.875 1 97.12 72 GLU B CA 1
ATOM 1688 C C . GLU B 1 72 ? -11.07 18.781 4.117 1 97.12 72 GLU B C 1
ATOM 1690 O O . GLU B 1 72 ? -11.797 18.547 3.15 1 97.12 72 GLU B O 1
ATOM 1695 N N . PRO B 1 73 ? -10.812 19.953 4.48 1 98.12 73 PRO B N 1
ATOM 1696 C CA . PRO B 1 73 ? -11.414 21.062 3.732 1 98.12 73 PRO B CA 1
ATOM 1697 C C . PRO B 1 73 ? -10.977 21.109 2.271 1 98.12 73 PRO B C 1
ATOM 1699 O O . PRO B 1 73 ? -11.625 21.75 1.442 1 98.12 73 PRO B O 1
ATOM 1702 N N . PHE B 1 74 ? -9.875 20.5 1.93 1 97.75 74 PHE B N 1
ATOM 1703 C CA . PHE B 1 74 ? -9.375 20.469 0.561 1 97.75 74 PHE B CA 1
ATOM 1704 C C . PHE B 1 74 ? -9.883 19.234 -0.172 1 97.75 74 PHE B C 1
ATOM 1706 O O . PHE B 1 74 ? -9.516 19 -1.324 1 97.75 74 PHE B O 1
ATOM 1713 N N . GLY B 1 75 ? -10.656 18.359 0.558 1 96 75 GLY B N 1
ATOM 1714 C CA . GLY B 1 75 ? -11.297 17.234 -0.125 1 96 75 GLY B CA 1
ATOM 1715 C C . GLY B 1 75 ? -10.742 15.891 0.296 1 96 75 GLY B C 1
ATOM 1716 O O . GLY B 1 75 ? -11.07 14.867 -0.303 1 96 75 GLY B O 1
ATOM 1717 N N . MET B 1 76 ? -9.852 15.883 1.242 1 95.75 76 MET B N 1
ATOM 1718 C CA . MET B 1 76 ? -9.391 14.578 1.715 1 95.75 76 MET B CA 1
ATOM 1719 C C . MET B 1 76 ? -10.562 13.75 2.234 1 95.75 76 MET B C 1
ATOM 1721 O O . MET B 1 76 ? -11.344 14.227 3.062 1 95.75 76 MET B O 1
ATOM 1725 N N . LYS B 1 77 ? -10.594 12.492 1.779 1 94.06 77 LYS B N 1
ATOM 1726 C CA . LYS B 1 77 ? -11.727 11.625 2.088 1 94.06 77 LYS B CA 1
ATOM 1727 C C . LYS B 1 77 ? -11.422 10.719 3.273 1 94.06 77 LYS B C 1
ATOM 1729 O O . LYS B 1 77 ? -12.336 10.227 3.938 1 94.06 77 LYS B O 1
ATOM 1734 N N . GLY B 1 78 ? -10.203 10.469 3.486 1 94.31 78 GLY B N 1
ATOM 1735 C CA . GLY B 1 78 ? -9.758 9.555 4.527 1 94.31 78 GLY B CA 1
ATOM 1736 C C . GLY B 1 78 ? -8.344 9.047 4.316 1 94.31 78 GLY B C 1
ATOM 1737 O O . GLY B 1 78 ? -7.629 9.539 3.439 1 94.31 78 GLY B O 1
ATOM 1738 N N . TYR B 1 79 ? -7.973 8.164 5.223 1 94.5 79 TYR B N 1
ATOM 1739 C CA . TYR B 1 79 ? -6.629 7.602 5.145 1 94.5 79 TYR B CA 1
ATOM 1740 C C . TYR B 1 79 ? -6.594 6.199 5.738 1 94.5 79 TYR B C 1
ATOM 1742 O O . TYR B 1 79 ? -7.484 5.816 6.5 1 94.5 79 TYR B O 1
ATOM 1750 N N . THR B 1 80 ? -5.66 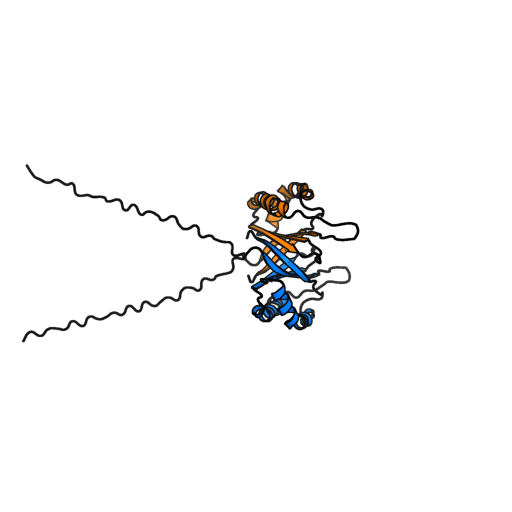5.465 5.316 1 93.06 80 THR B N 1
ATOM 1751 C CA . THR B 1 80 ? -5.34 4.152 5.871 1 93.06 80 THR B CA 1
ATOM 1752 C C . THR B 1 80 ? -3.873 4.078 6.281 1 93.06 80 THR B C 1
ATOM 1754 O O . THR B 1 80 ? -2.996 4.555 5.559 1 93.06 80 THR B O 1
ATOM 1757 N N . ILE B 1 81 ? -3.631 3.559 7.48 1 96 81 ILE B N 1
ATOM 1758 C CA . ILE B 1 81 ? -2.285 3.271 7.965 1 96 81 ILE B CA 1
ATOM 1759 C C . ILE B 1 81 ? -2.059 1.762 7.988 1 96 81 ILE B C 1
ATOM 1761 O O . ILE B 1 81 ? -2.836 1.019 8.586 1 96 81 ILE B O 1
ATOM 1765 N N . THR B 1 82 ? -0.997 1.348 7.324 1 95.69 82 THR B N 1
ATOM 1766 C CA . THR B 1 82 ? -0.604 -0.056 7.371 1 95.69 82 THR B CA 1
ATOM 1767 C C . THR B 1 82 ? 0.829 -0.2 7.879 1 95.69 82 THR B C 1
ATOM 1769 O O . THR B 1 82 ? 1.648 0.704 7.703 1 95.69 82 THR B O 1
ATOM 1772 N N . THR B 1 83 ? 1.1 -1.354 8.562 1 96.56 83 THR B N 1
ATOM 1773 C CA . THR B 1 83 ? 2.443 -1.687 9.023 1 96.56 83 THR B CA 1
ATOM 1774 C C . THR B 1 83 ? 2.965 -2.934 8.312 1 96.56 83 THR B C 1
ATOM 1776 O O . THR B 1 83 ? 2.188 -3.826 7.965 1 96.56 83 THR B O 1
ATOM 1779 N N . LEU B 1 84 ? 4.266 -2.928 8.055 1 97.06 84 LEU B N 1
ATOM 1780 C CA . LEU B 1 84 ? 4.902 -4.059 7.395 1 97.06 84 LEU B CA 1
ATOM 1781 C C . LEU B 1 84 ? 5.922 -4.723 8.312 1 97.06 84 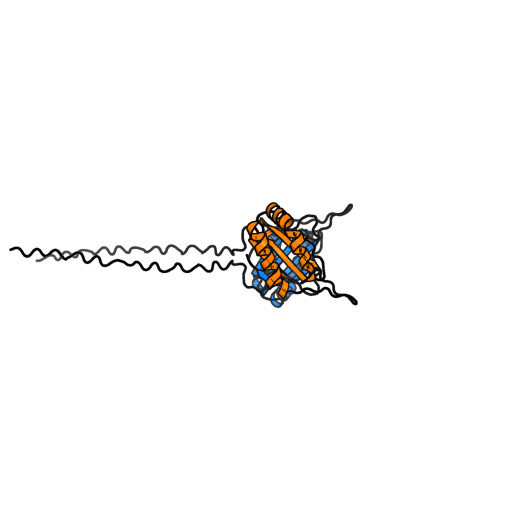LEU B C 1
ATOM 1783 O O . LEU B 1 84 ? 6.379 -4.113 9.281 1 97.06 84 LEU B O 1
ATOM 1787 N N . GLY B 1 85 ? 6.223 -5.961 8 1 94.44 85 GLY B N 1
ATOM 1788 C CA . GLY B 1 85 ? 7.203 -6.707 8.773 1 94.44 85 GLY B CA 1
ATOM 1789 C C . GLY B 1 85 ? 8.617 -6.195 8.586 1 94.44 85 GLY B C 1
ATOM 1790 O O . GLY B 1 85 ? 8.867 -5.344 7.727 1 94.44 85 GLY B O 1
ATOM 1791 N N . LEU B 1 86 ? 9.555 -6.77 9.32 1 90.88 86 LEU B N 1
ATOM 1792 C CA . LEU B 1 86 ? 10.93 -6.281 9.398 1 90.88 86 LEU B CA 1
ATOM 1793 C C . LEU B 1 86 ? 11.68 -6.547 8.094 1 90.88 86 LEU B C 1
ATOM 1795 O O . LEU B 1 86 ? 12.688 -5.902 7.812 1 90.88 86 LEU B O 1
ATOM 1799 N N . ASP B 1 87 ? 11.227 -7.457 7.285 1 93 87 ASP B N 1
ATOM 1800 C CA . ASP B 1 87 ? 11.914 -7.812 6.051 1 93 87 ASP B CA 1
ATOM 1801 C C . ASP B 1 87 ? 11.523 -6.875 4.91 1 93 87 ASP B C 1
ATOM 1803 O O . ASP B 1 87 ? 12.117 -6.914 3.834 1 93 87 ASP B O 1
ATOM 1807 N N . ALA B 1 88 ? 10.562 -6.055 5.133 1 96.25 88 ALA B N 1
ATOM 1808 C CA . ALA B 1 88 ? 10.094 -5.121 4.117 1 96.25 88 ALA B CA 1
ATOM 1809 C C . ALA B 1 88 ? 10.961 -3.865 4.078 1 96.25 88 ALA B C 1
ATOM 1811 O O . ALA B 1 88 ? 11.578 -3.5 5.082 1 96.25 88 ALA B O 1
ATOM 1812 N N . PRO B 1 89 ? 10.992 -3.174 2.904 1 96.44 89 PRO B N 1
ATOM 1813 C CA . PRO B 1 89 ? 11.789 -1.944 2.803 1 96.44 89 PRO B CA 1
ATOM 1814 C C . PRO B 1 89 ? 11.148 -0.769 3.539 1 96.44 89 PRO B C 1
ATOM 1816 O O . PRO B 1 89 ? 11.805 0.248 3.775 1 96.44 89 PRO B O 1
ATOM 1819 N N . TYR B 1 90 ? 9.914 -0.916 3.861 1 97.75 90 TYR B N 1
ATOM 1820 C CA . TYR B 1 90 ? 9.18 0.118 4.578 1 97.75 90 TYR B CA 1
ATOM 1821 C C . TYR B 1 90 ? 8.555 -0.441 5.852 1 97.75 90 TYR B C 1
ATOM 1823 O O . TYR B 1 90 ? 8.18 -1.617 5.902 1 97.75 90 TYR B O 1
ATOM 1831 N N . SER B 1 91 ? 8.445 0.413 6.852 1 97.56 91 SER B N 1
ATOM 1832 C CA . SER B 1 91 ? 7.805 -0.012 8.094 1 97.56 91 SER B CA 1
ATOM 1833 C C . SER B 1 91 ? 6.324 0.365 8.102 1 97.56 91 SER B C 1
ATOM 1835 O O . SER B 1 91 ? 5.5 -0.364 8.656 1 97.56 91 SER B O 1
ATOM 1837 N N . VAL B 1 92 ? 6.055 1.52 7.547 1 98 92 VAL B N 1
ATOM 1838 C CA . VAL B 1 92 ? 4.703 2.072 7.539 1 98 92 VAL B CA 1
ATOM 1839 C C . VAL B 1 92 ? 4.359 2.572 6.137 1 98 92 VAL B C 1
ATOM 1841 O O . VAL B 1 92 ? 5.188 3.205 5.477 1 98 92 VAL B O 1
ATOM 1844 N N . VAL B 1 93 ? 3.184 2.217 5.633 1 97.75 93 VAL B N 1
ATOM 1845 C CA . VAL B 1 93 ? 2.592 2.742 4.406 1 97.75 93 VAL B CA 1
ATOM 1846 C C . VAL B 1 93 ? 1.262 3.422 4.727 1 97.75 93 VAL B C 1
ATOM 1848 O O . VAL B 1 93 ? 0.357 2.797 5.285 1 97.75 93 VAL B O 1
ATOM 1851 N N . THR B 1 94 ? 1.185 4.664 4.398 1 97.12 94 THR B N 1
ATOM 1852 C CA . THR B 1 94 ? -0.036 5.426 4.637 1 97.12 94 THR B CA 1
ATOM 1853 C C . THR B 1 94 ? -0.646 5.895 3.318 1 97.12 94 THR B C 1
ATOM 1855 O O . THR B 1 94 ? 0.049 6.465 2.475 1 97.12 94 THR B O 1
ATOM 1858 N N . TYR B 1 95 ? -1.883 5.598 3.156 1 95.19 95 TYR B N 1
ATOM 1859 C CA . TYR B 1 95 ? -2.648 6.074 2.01 1 95.19 95 TYR B CA 1
ATOM 1860 C C . TYR B 1 95 ? -3.529 7.258 2.396 1 95.19 95 TYR B C 1
ATOM 1862 O O . TYR B 1 95 ? -4.266 7.195 3.383 1 95.19 95 TYR B O 1
ATOM 1870 N N . LEU B 1 96 ? -3.408 8.297 1.612 1 96.44 96 LEU B N 1
ATOM 1871 C CA . LEU B 1 96 ? -4.266 9.469 1.725 1 96.44 96 LEU B CA 1
ATOM 1872 C C . LEU B 1 96 ? -5.195 9.586 0.521 1 96.44 96 LEU B C 1
ATOM 1874 O O . LEU B 1 96 ? -4.734 9.758 -0.61 1 96.44 96 LEU B O 1
ATOM 1878 N N . TYR B 1 97 ? -6.477 9.594 0.777 1 94.38 97 TYR B N 1
ATOM 1879 C CA . TYR B 1 97 ? -7.43 9.453 -0.318 1 94.38 97 TYR B CA 1
ATOM 1880 C C . TYR B 1 97 ? -8.062 10.789 -0.669 1 94.38 97 TYR B C 1
ATOM 1882 O O . TYR B 1 97 ? -8.562 11.5 0.209 1 94.38 97 TYR B O 1
ATOM 1890 N N . PHE B 1 98 ? -8.008 11.062 -1.97 1 94.94 98 PHE B N 1
ATOM 1891 C CA . PHE B 1 98 ? -8.648 12.219 -2.582 1 94.94 98 PHE B CA 1
ATOM 1892 C C . PHE B 1 98 ? -9.414 11.82 -3.838 1 94.94 98 PHE B C 1
ATOM 1894 O O . PHE B 1 98 ? -9.25 10.703 -4.34 1 94.94 98 PHE B O 1
ATOM 1901 N N . SER B 1 99 ? -10.234 12.773 -4.32 1 93.44 99 SER B N 1
ATOM 1902 C CA . SER B 1 99 ? -10.945 12.5 -5.566 1 93.44 99 SER B CA 1
ATOM 1903 C C . SER B 1 99 ? -10.016 12.617 -6.77 1 93.44 99 SER B C 1
ATOM 1905 O O . SER B 1 99 ? -10.227 11.961 -7.789 1 93.44 99 SER B O 1
ATOM 1907 N N . ASN B 1 100 ? -9.016 13.523 -6.648 1 93.75 100 ASN B N 1
ATOM 1908 C CA . ASN B 1 100 ? -8.078 13.75 -7.742 1 93.75 100 ASN B CA 1
ATOM 1909 C C . ASN B 1 100 ? -6.781 14.375 -7.242 1 93.75 100 ASN B C 1
ATOM 1911 O O . ASN B 1 100 ? -6.688 14.781 -6.082 1 93.75 100 ASN B O 1
ATOM 1915 N N . ALA B 1 101 ? -5.812 14.469 -8.156 1 95.75 101 ALA B N 1
ATOM 1916 C CA . ALA B 1 101 ? -4.48 14.969 -7.828 1 95.75 101 ALA B CA 1
ATOM 1917 C C . ALA B 1 101 ? -4.52 16.453 -7.492 1 95.75 101 ALA B C 1
ATOM 1919 O O . ALA B 1 101 ? -3.723 16.938 -6.684 1 95.75 101 ALA B O 1
ATOM 1920 N N . GLU B 1 102 ? -5.398 17.156 -8.102 1 96.75 102 GLU B N 1
ATOM 1921 C CA . GLU B 1 102 ? -5.461 18.594 -7.902 1 96.75 102 GLU B CA 1
ATOM 1922 C C . GLU B 1 102 ? -5.777 18.938 -6.449 1 96.75 102 GLU B C 1
ATOM 1924 O O . GLU B 1 102 ? -5.168 19.844 -5.875 1 96.75 102 GLU B O 1
ATOM 1929 N N . GLN B 1 103 ? -6.703 18.234 -5.902 1 96.5 103 GLN B N 1
ATOM 1930 C CA . GLN B 1 103 ? -7.062 18.453 -4.508 1 96.5 103 GLN B CA 1
ATOM 1931 C C . GLN B 1 103 ? -5.863 18.234 -3.59 1 96.5 103 GLN B C 1
ATOM 1933 O O . GLN B 1 103 ? -5.602 19.031 -2.691 1 96.5 103 GLN B O 1
ATOM 1938 N N . PHE B 1 104 ? -5.133 17.25 -3.83 1 96.75 104 PHE B N 1
ATOM 1939 C CA . PHE B 1 104 ? -3.947 16.953 -3.037 1 96.75 104 PHE B CA 1
ATOM 1940 C C . PHE B 1 104 ? -2.898 18.047 -3.193 1 96.75 104 PHE B C 1
ATOM 1942 O O . PHE B 1 104 ? -2.311 18.5 -2.209 1 96.75 104 PHE B O 1
ATOM 1949 N N . ASN B 1 105 ? -2.674 18.406 -4.395 1 97.56 105 ASN B N 1
ATOM 1950 C CA . ASN B 1 105 ? -1.667 19.438 -4.668 1 97.56 105 ASN B CA 1
ATOM 1951 C C . ASN B 1 105 ? -1.988 20.734 -3.955 1 97.56 105 ASN B C 1
ATOM 1953 O O . ASN B 1 105 ? -1.094 21.391 -3.416 1 97.56 105 ASN B O 1
ATOM 1957 N N . GLU B 1 106 ? -3.174 21.125 -3.928 1 98.25 106 GLU B N 1
ATOM 1958 C CA . GLU B 1 106 ? -3.588 22.344 -3.238 1 98.25 106 GLU B CA 1
ATOM 1959 C C . GLU B 1 106 ? -3.387 22.219 -1.729 1 98.25 106 GLU B C 1
ATOM 1961 O O . GLU B 1 106 ? -2.887 23.141 -1.087 1 98.25 106 GLU B O 1
ATOM 1966 N N . ALA B 1 107 ? -3.801 21.078 -1.211 1 97.88 107 ALA B N 1
ATOM 1967 C CA . ALA B 1 107 ? -3.633 20.828 0.22 1 97.88 107 ALA B CA 1
ATOM 1968 C C . ALA B 1 107 ? -2.158 20.875 0.613 1 97.88 107 ALA B C 1
ATOM 1970 O O . ALA B 1 107 ? -1.793 21.484 1.621 1 97.88 107 ALA B O 1
ATOM 1971 N N . PHE B 1 108 ? -1.361 20.234 -0.16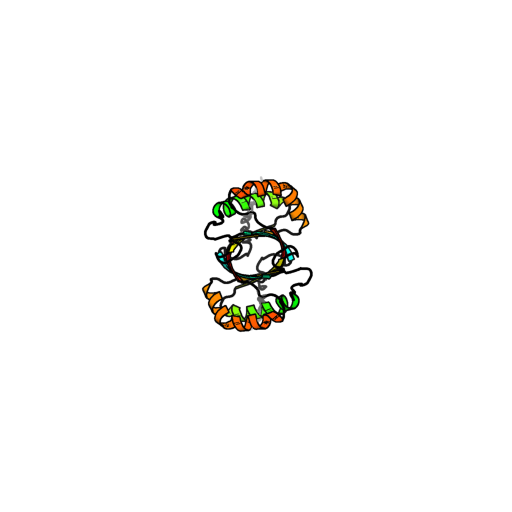6 1 97.62 108 PHE B N 1
ATOM 1972 C CA . PHE B 1 108 ? 0.068 20.141 0.108 1 97.62 108 PHE B CA 1
ATOM 1973 C C . PHE B 1 108 ? 0.725 21.516 0.021 1 97.62 108 PHE B C 1
ATOM 1975 O O . PHE B 1 108 ? 1.575 21.859 0.846 1 97.62 108 PHE B O 1
ATOM 1982 N N . ALA B 1 109 ? 0.373 22.281 -0.956 1 97.88 109 ALA B N 1
ATOM 1983 C CA . ALA B 1 109 ? 0.903 23.625 -1.101 1 97.88 109 ALA B CA 1
ATOM 1984 C C . ALA B 1 109 ? 0.571 24.484 0.12 1 97.88 109 ALA B C 1
ATOM 1986 O O . ALA B 1 109 ? 1.386 25.297 0.554 1 97.88 109 ALA B O 1
ATOM 1987 N N . ALA B 1 110 ? -0.557 24.297 0.626 1 98.25 110 ALA B N 1
ATOM 1988 C CA . ALA B 1 110 ? -1.034 25.094 1.745 1 98.25 110 ALA B CA 1
ATOM 1989 C C . ALA B 1 110 ? -0.326 24.719 3.041 1 98.25 110 ALA B C 1
ATOM 1991 O O . ALA B 1 110 ? -0.01 25.578 3.863 1 98.25 110 ALA B O 1
ATOM 1992 N N . HIS B 1 111 ? -0.089 23.344 3.225 1 98.06 111 HIS B N 1
ATOM 1993 C CA . HIS B 1 111 ? 0.274 22.938 4.574 1 98.06 111 HIS B CA 1
ATOM 1994 C C . HIS B 1 111 ? 1.473 21.984 4.559 1 98.06 111 HIS B C 1
ATOM 1996 O O . HIS B 1 111 ? 1.904 21.516 5.609 1 98.06 111 HIS B O 1
ATOM 2002 N N . GLY B 1 112 ? 2.027 21.641 3.457 1 97.06 112 GLY B N 1
ATOM 2003 C CA . GLY B 1 112 ? 3.076 20.641 3.332 1 97.06 112 GLY B CA 1
ATOM 2004 C C . GLY B 1 112 ? 4.281 20.922 4.211 1 97.06 112 GLY B C 1
ATOM 2005 O O . GLY B 1 112 ? 4.781 20.031 4.898 1 97.06 112 GLY B O 1
ATOM 2006 N N . GLU B 1 113 ? 4.738 22.188 4.164 1 96.56 113 GLU B N 1
ATOM 2007 C CA . GLU B 1 113 ? 5.914 22.562 4.945 1 96.56 113 GLU B CA 1
ATOM 2008 C C . GLU B 1 113 ? 5.664 22.375 6.441 1 96.56 113 GLU B C 1
ATOM 2010 O O . GLU B 1 113 ? 6.523 21.859 7.16 1 96.56 113 GLU B O 1
ATOM 2015 N N . GLU B 1 114 ? 4.5 22.828 6.91 1 97 114 GLU B N 1
ATOM 2016 C CA . GLU B 1 114 ? 4.129 22.688 8.312 1 97 114 GLU B CA 1
ATOM 2017 C C . GLU B 1 114 ? 4.082 21.219 8.727 1 97 114 GLU B C 1
ATOM 2019 O O . GLU B 1 114 ? 4.527 20.859 9.82 1 97 114 GLU B O 1
ATOM 2024 N N . ILE B 1 115 ? 3.582 20.391 7.875 1 97.56 115 ILE B N 1
ATOM 2025 C CA . ILE B 1 115 ? 3.449 18.969 8.148 1 97.56 115 ILE B CA 1
ATOM 2026 C C . ILE B 1 115 ? 4.832 18.328 8.273 1 97.56 115 ILE B C 1
ATOM 2028 O O . ILE B 1 115 ? 5.102 17.594 9.219 1 97.56 115 ILE B O 1
ATOM 2032 N N . PHE B 1 116 ? 5.742 18.625 7.375 1 96.19 116 PHE B N 1
ATOM 2033 C CA . PHE B 1 116 ? 7.062 18 7.363 1 96.19 116 PHE B CA 1
ATOM 2034 C C . PHE B 1 116 ? 7.902 18.5 8.531 1 96.19 116 PHE B C 1
ATOM 2036 O O . PHE B 1 116 ? 8.836 17.828 8.969 1 96.19 116 PHE B O 1
ATOM 2043 N N . SER B 1 117 ? 7.598 19.703 9.047 1 97.69 117 SER B N 1
ATOM 2044 C CA . SER B 1 117 ? 8.336 20.25 10.188 1 97.69 117 SER B CA 1
ATOM 2045 C C . SER B 1 117 ? 8.125 19.391 11.438 1 97.69 117 SER B C 1
ATOM 2047 O O . SER B 1 117 ? 8.906 19.453 12.383 1 97.69 117 SER B O 1
ATOM 2049 N N . ARG B 1 118 ? 7.109 18.562 11.43 1 98 118 ARG B N 1
ATOM 2050 C CA . ARG B 1 118 ? 6.781 17.719 12.57 1 98 118 ARG B CA 1
ATOM 2051 C C . ARG B 1 118 ? 7.375 16.328 12.414 1 98 118 ARG B C 1
ATOM 2053 O O . ARG B 1 118 ? 7.234 15.484 13.297 1 98 118 ARG B O 1
ATOM 2060 N N . LEU B 1 119 ? 8.102 16.047 11.352 1 98.25 119 LEU B N 1
ATOM 2061 C CA . LEU B 1 119 ? 8.625 14.719 11.023 1 98.25 119 LEU B CA 1
ATOM 2062 C C . LEU B 1 119 ? 9.492 14.188 12.156 1 98.25 119 LEU B C 1
ATOM 2064 O O . LEU B 1 119 ? 9.367 13.023 12.547 1 98.25 119 LEU B O 1
ATOM 2068 N N . PRO B 1 120 ? 10.336 15.047 12.805 1 98.19 120 PRO B N 1
ATOM 2069 C CA . PRO B 1 120 ? 11.219 14.531 13.859 1 98.19 120 PRO B CA 1
ATOM 2070 C C . PRO B 1 120 ? 10.445 14.016 15.07 1 98.19 120 PRO B C 1
ATOM 2072 O O . PRO B 1 120 ? 11.016 13.312 15.914 1 98.19 120 PRO B O 1
ATOM 2075 N N . LEU B 1 121 ? 9.172 14.297 15.133 1 98.19 121 LEU B N 1
ATOM 2076 C CA . LEU B 1 121 ? 8.383 13.875 16.281 1 98.19 121 LEU B CA 1
ATOM 2077 C C . LEU B 1 121 ? 8.039 12.391 16.188 1 98.19 121 LEU B C 1
ATOM 2079 O O . LEU B 1 121 ? 7.641 11.781 17.188 1 98.19 121 LEU B O 1
ATOM 2083 N N . PHE B 1 122 ? 8.211 11.781 14.977 1 98.62 122 PHE B N 1
ATOM 2084 C CA . PHE B 1 122 ? 7.707 10.414 14.945 1 98.62 122 PHE B CA 1
ATOM 2085 C C . PHE B 1 122 ? 8.523 9.555 13.984 1 98.62 122 PHE B C 1
ATOM 2087 O O . PHE B 1 122 ? 8.406 8.328 13.992 1 98.62 122 PHE B O 1
ATOM 2094 N N . SER B 1 123 ? 9.344 10.109 13.133 1 98.38 123 SER B N 1
ATOM 2095 C CA . SER B 1 123 ? 10.109 9.305 1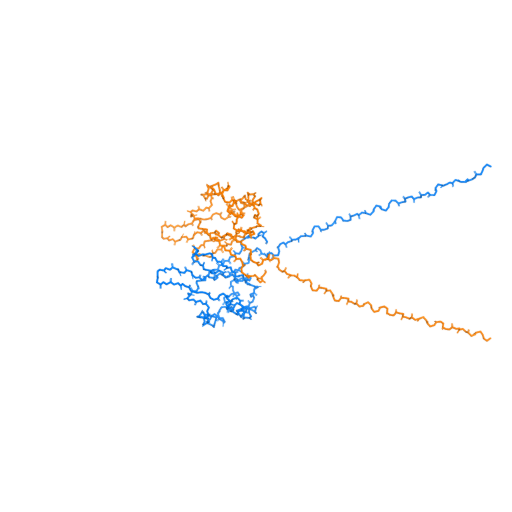2.18 1 98.38 123 SER B CA 1
ATOM 2096 C C . SER B 1 123 ? 11.547 9.789 12.078 1 98.38 123 SER B C 1
ATOM 2098 O O . SER B 1 123 ? 11.797 10.992 11.984 1 98.38 123 SER B O 1
ATOM 2100 N N . SER B 1 124 ? 12.438 8.844 12.016 1 98.31 124 SER B N 1
ATOM 2101 C CA . SER B 1 124 ? 13.844 9.164 11.812 1 98.31 124 SER B CA 1
ATOM 2102 C C . SER B 1 124 ? 14.18 9.305 10.328 1 98.31 124 SER B C 1
ATOM 2104 O O . SER B 1 124 ? 15.25 9.781 9.977 1 98.31 124 SER B O 1
ATOM 2106 N N . GLU B 1 125 ? 13.281 8.82 9.5 1 98.06 125 GLU B N 1
ATOM 2107 C CA . GLU B 1 125 ? 13.516 8.812 8.062 1 98.06 125 GLU B CA 1
ATOM 2108 C C . GLU B 1 125 ? 12.547 9.75 7.336 1 98.06 125 GLU B C 1
ATOM 2110 O O . GLU B 1 125 ? 11.383 9.859 7.723 1 98.06 125 GLU B O 1
ATOM 2115 N N . PHE B 1 126 ? 13.055 10.398 6.305 1 97.31 126 PHE B N 1
ATOM 2116 C CA . PHE B 1 126 ? 12.18 11.141 5.398 1 97.31 126 PHE B CA 1
ATOM 2117 C C . PHE B 1 126 ? 11.375 10.188 4.531 1 97.31 126 PHE B C 1
ATOM 2119 O O . PHE B 1 126 ? 11.922 9.25 3.953 1 97.31 126 PHE B O 1
ATOM 2126 N N . PRO B 1 127 ? 10.055 10.469 4.43 1 97.38 127 PRO B N 1
ATOM 2127 C CA . PRO B 1 127 ? 9.211 9.539 3.68 1 97.38 127 PRO B CA 1
ATOM 2128 C C . PRO B 1 127 ? 9.102 9.898 2.201 1 97.38 127 PRO B C 1
ATOM 2130 O O . PRO B 1 127 ? 8.617 10.984 1.864 1 97.38 127 PRO B O 1
ATOM 2133 N N . PRO B 1 128 ? 9.508 9.008 1.319 1 96.44 128 PRO B N 1
ATOM 2134 C CA . PRO B 1 128 ? 9.086 9.188 -0.073 1 96.44 128 PRO B CA 1
ATOM 2135 C C . PRO B 1 128 ? 7.57 9.195 -0.233 1 96.44 128 PRO B C 1
ATOM 2137 O O . PRO B 1 128 ? 6.855 8.664 0.622 1 96.44 128 PRO B O 1
ATOM 2140 N N . HIS B 1 129 ? 7.242 9.82 -1.271 1 95.38 129 HIS B N 1
ATOM 2141 C CA . HIS B 1 129 ? 5.824 9.953 -1.585 1 95.38 129 HIS B CA 1
ATOM 2142 C C . HIS B 1 129 ? 5.539 9.539 -3.025 1 95.38 129 HIS B C 1
ATOM 2144 O O . HIS B 1 129 ? 6.293 9.883 -3.936 1 95.38 129 HIS B O 1
ATOM 2150 N N . TYR B 1 130 ? 4.418 8.758 -3.205 1 96.75 130 TYR B N 1
ATOM 2151 C CA . TYR B 1 130 ? 3.982 8.336 -4.531 1 96.75 130 TYR B CA 1
ATOM 2152 C C . TYR B 1 130 ? 2.482 8.547 -4.707 1 96.75 130 TYR B C 1
ATOM 2154 O O . TYR B 1 130 ? 1.751 8.688 -3.723 1 96.75 130 TYR B O 1
ATOM 2162 N N . VAL B 1 131 ? 2.107 8.625 -5.961 1 97.19 131 VAL B N 1
ATOM 2163 C CA . VAL B 1 131 ? 0.686 8.797 -6.238 1 97.19 131 VAL B CA 1
ATOM 2164 C C . VAL B 1 131 ? 0.18 7.629 -7.082 1 97.19 131 VAL B C 1
ATOM 2166 O O . VAL B 1 131 ? 0.959 6.977 -7.781 1 97.19 131 VAL B O 1
ATOM 2169 N N . GLY B 1 132 ? -1.118 7.398 -6.867 1 96.12 132 GLY B N 1
ATOM 2170 C CA . GLY B 1 132 ? -1.689 6.289 -7.609 1 96.12 132 GLY B CA 1
ATOM 2171 C C . GLY B 1 132 ? -3.205 6.258 -7.562 1 96.12 132 GLY B C 1
ATOM 2172 O O . GLY B 1 132 ? -3.842 7.25 -7.207 1 96.12 132 GLY B O 1
ATOM 2173 N N . SER B 1 133 ? -3.705 5.148 -8.117 1 94.19 133 SER B N 1
ATOM 2174 C CA . SER B 1 133 ? -5.148 4.934 -8.148 1 94.19 133 SER B CA 1
ATOM 2175 C C . SER B 1 133 ? -5.5 3.504 -7.75 1 94.19 133 SER B C 1
ATOM 2177 O O . SER B 1 133 ? -4.727 2.576 -7.992 1 94.19 133 SER B O 1
ATOM 2179 N N . VAL B 1 134 ? -6.676 3.445 -7.133 1 90.81 134 VAL B N 1
ATOM 2180 C CA . VAL B 1 134 ? -7.242 2.125 -6.871 1 90.81 134 VAL B CA 1
ATOM 2181 C C . VAL B 1 134 ? -7.836 1.552 -8.156 1 90.81 134 VAL B C 1
ATOM 2183 O O . VAL B 1 134 ? -8.742 2.145 -8.75 1 90.81 134 VAL B O 1
ATOM 2186 N N . PHE B 1 135 ? -7.34 0.432 -8.531 1 89.44 135 PHE B N 1
ATOM 2187 C CA . PHE B 1 135 ? -7.777 -0.15 -9.797 1 89.44 135 PHE B CA 1
ATOM 2188 C C . PHE B 1 135 ? -8.93 -1.12 -9.57 1 89.44 135 PHE B C 1
ATOM 2190 O O . PHE B 1 135 ? -9.836 -1.217 -10.398 1 89.44 135 PHE B O 1
ATOM 2197 N N . ASN B 1 136 ? -8.82 -1.882 -8.5 1 86.81 136 ASN B N 1
ATOM 2198 C CA . ASN B 1 136 ? -9.812 -2.902 -8.156 1 86.81 136 ASN B CA 1
ATOM 2199 C C . ASN B 1 136 ? -9.859 -3.156 -6.656 1 86.81 136 ASN B C 1
ATOM 2201 O O . ASN B 1 136 ? -8.828 -3.189 -5.992 1 86.81 136 ASN B O 1
ATOM 2205 N N . VAL B 1 137 ? -11.102 -3.258 -6.133 1 82.62 137 VAL B N 1
ATOM 2206 C CA . VAL B 1 137 ? -11.312 -3.643 -4.742 1 82.62 137 VAL B CA 1
ATOM 2207 C C . VAL B 1 137 ? -12.359 -4.754 -4.664 1 82.62 137 VAL B C 1
ATOM 2209 O O . VAL B 1 137 ? -13.453 -4.621 -5.215 1 82.62 137 VAL B O 1
ATOM 2212 N N . THR B 1 138 ? -12.016 -5.773 -3.951 1 84.62 138 THR B N 1
ATOM 2213 C CA . THR B 1 138 ? -13 -6.848 -3.85 1 84.62 138 THR B CA 1
ATOM 2214 C C . THR B 1 138 ? -13.562 -6.934 -2.434 1 84.62 138 THR B C 1
ATOM 2216 O O . THR B 1 138 ? -14.43 -7.766 -2.154 1 84.62 138 THR B O 1
ATOM 2219 N N . ILE B 1 139 ? -12.953 -6.215 -1.515 1 72.81 139 ILE B N 1
ATOM 2220 C CA . ILE B 1 139 ? -13.445 -6.285 -0.144 1 72.81 139 ILE B CA 1
ATOM 2221 C C . ILE B 1 139 ? -14.188 -5 0.209 1 72.81 139 ILE B C 1
ATOM 2223 O O . ILE B 1 139 ? -13.93 -3.945 -0.381 1 72.81 139 ILE B O 1
#

Nearest PDB structures (foldseek):
  3bf4-assembly1_B  TM=8.076E-01  e=2.854E-07  Cupriavidus pinatubonensis JMP134
  4zos-assembly1_C  TM=5.547E-01  e=3.617E-03  Yersinia enterocolitica subsp. enterocolitica 8081
  2op5-assembly2_D  TM=5.627E-01  e=3.403E-03  uncultured marine organism
  2gff-assembly1_A  TM=5.582E-01  e=8.489E-03  Yersinia pestis
  4dn9-assembly1_A  TM=4.973E-01  e=7.987E-03  Chloroflexus aurantiacus J-10-fl

pLDDT: mean 80.5, std 27.26, range [26.19, 98.62]

Solvent-accessible surface area (backbone atoms only — not comparable to full-atom values): 15924 Å² total; per-residue (Å²): 142,84,78,80,79,70,87,62,84,75,73,79,78,78,75,74,76,74,70,78,75,76,77,72,77,75,64,58,44,45,70,74,73,57,38,23,30,41,37,39,36,32,57,45,48,79,56,99,87,45,68,57,51,70,38,57,66,52,38,66,70,43,50,49,54,49,50,45,69,67,28,38,85,47,48,46,66,35,40,35,38,31,37,39,42,90,89,31,67,32,39,37,44,33,40,39,32,28,80,40,68,66,40,50,52,54,37,39,73,74,42,40,70,67,55,58,71,50,39,79,76,32,35,74,50,80,57,55,74,39,44,33,33,36,68,40,72,64,66,136,85,79,78,78,77,78,79,79,77,77,76,75,75,75,76,73,74,69,76,75,75,77,72,76,74,64,52,48,47,70,72,71,57,38,23,30,40,39,40,36,31,58,43,48,79,58,99,87,45,68,58,51,69,38,59,68,53,37,68,70,43,51,48,54,50,50,46,67,67,28,37,86,47,48,46,67,36,39,35,38,31,39,39,41,89,88,32,68,34,38,36,43,33,40,39,32,28,81,40,70,66,40,50,51,54,36,40,71,72,42,40,71,66,57,58,71,49,39,79,77,31,34,74,51,81,58,55,74,40,43,34,33,36,69,41,70,64,67

Organism: NCBI:txid173218

Radius of gyration: 29.26 Å; Cα contacts (8 Å, |Δi|>4): 453; chains: 2; bounding box: 115×54×52 Å

Sequence (278 aa):
MQFQTVASLLCATASLFSQPAKAQDTSSAIGNVGDWFSMVVYPQIHNETYDSTFNMDYYSQQQMPWIYSLWEPFGMKGYTITTLGLDAPYSVVTYLYFSNAEQFNEAFAAHGEEIFSRLPLFSSEFPPHYVGSVFNVTIMQFQTVASLLCATASLFSQPAKAQDTSSAIGNVGDWFSMVVYPQIHNETYDSTFNMDYYSQQQMPWIYSLWEPFGMKGYTITTLGLDAPYSVVTYLYFSNAEQFNEAFAAHGEEIFSRLPLFSSEFPPHYVGSVFNVTI

Foldseek 3Di:
DDDPDPPPDPPPDPPVPPPPPPPPCVVVPPDDAWWKKKKKFAFADDDPPDGKFFAVCCCVPPLQVVLCVQLVVLAWDDKDWDADDNPDRTGIMMIITGRDDVSVVVSCVVCVVVSVVCCVVTTPGDIDMDMDTGHDDDD/DPDPPPPPPPPPPPPPPPPPDPPPCVVVPPDDFWWKKKKKFAFADDDPPDGKFFAVCCCVPPLQVVLCVQLVVLAWDDKDWDADDNPDRTGIMMIITGRDPVSVVVSCVVCVVVSVVCCVVTTPGDIDMDMDGRRDDDD

Secondary structure (DSSP, 8-state):
-----------------------------S--TT-EEEEEEEE--B-SS-B--B-HHHIIIIIHHHHHHHHGGGT--EEEEEEE-TTSSEEEEEEEEESSHHHHHHHHHHHHHHHHTTGGGTBSSPPPEEEEEEEEE--/--------------------------------TT-EEEEEEEE--B-SS-B--B-HHHIIIIIHHHHHHHHGGGT--EEEEEEE-TTSSEEEEEEEEESSHHHHHHHHHHHHHHHHTTGGGTBSSPPPEEEEEEEEE--

InterPro domains:
  IPR011008 Dimeric alpha-beta barrel [SSF54909] (39-133)